Protein AF-A0A9E4ETC1-F1 (afdb_monomer_lite)

Secondary structure (DSSP, 8-state):
---EEEE-TTS-EEEEE---S-B--EEEEEEETTEEEEEETGGGEEE-TTS-EEE---TTT-SBB-EEEEE--STTSSS-EEEEE-BSSSSEEEEE-TTS-EEEEEEPPP-GGG---EEE-TT-TTSPPEEEETTEEE-TTS-EEEE-TTPPPP-SSTTT---EEEEE--SSSSSPEEEEE-TT-S-EEEE-PSSP-TTS-------TT---GGGG-

Radius of gyration: 17.31 Å; chains: 1; bounding box: 43×39×48 Å

Sequence (217 aa):
MGETRFWAGNGAPRWECQLAPNMDSVCIQSWDNGRMRAICSGGGHVLDENGGVILALGEEMVPHGQEVRVATFLPDEPAPQMAIRYLGHHPDVLLADNNGRIVRRFTLNRSPNETGMETVYWNGFDAPAMLYNGGMLFNGNGEPEVVLPDLPPPVGPEKMGWYHAVPANLCGDNREDVLLYNPWSDAVYIYTPAPVDPTAYAGYRPGPRQYNARLMD

Foldseek 3Di:
DDKDFDADPVRHTLDIGDDAPAWQEWDFFQWPPGDTWIFTQGQRFTADPSRDTPDGLGCVQQVHFNYWDWAQLDPPAPTIWIWTPRPQQAQWIWTAHSRNDTPAIDGEDHDQSNDQWDWFQQVARVDRIWIDDDQFTAGSRRHTDDGRPDDDPFDDDSNQRDFHWFWADQLQPRGTWTWTDGPVDPDIDIGHHPPGDNVNPPDGDDDPRRDDVVVVD

pLDDT: mean 89.64, std 10.33, range [38.66, 98.62]

Structure (mmCIF, N/CA/C/O backbone):
data_AF-A0A9E4ETC1-F1
#
_entry.id   AF-A0A9E4ETC1-F1
#
loop_
_atom_site.group_PDB
_atom_site.id
_atom_site.type_symbol
_atom_site.label_atom_id
_atom_site.label_alt_id
_atom_site.label_comp_id
_atom_site.label_asym_id
_atom_site.label_entity_id
_atom_site.label_seq_id
_atom_site.pdbx_PDB_ins_code
_atom_site.Cartn_x
_atom_site.Cartn_y
_atom_site.Cartn_z
_atom_site.occupancy
_atom_site.B_iso_or_equiv
_atom_site.auth_seq_id
_atom_site.auth_comp_id
_atom_site.auth_asym_id
_atom_site.auth_atom_id
_atom_site.pdbx_PDB_model_num
ATOM 1 N N . MET A 1 1 ? -5.553 22.740 13.109 1.00 49.72 1 MET A N 1
ATOM 2 C CA . MET A 1 1 ? -5.818 21.292 13.224 1.00 49.72 1 MET A CA 1
ATOM 3 C C . MET A 1 1 ? -6.775 20.949 12.101 1.00 49.72 1 MET A C 1
ATOM 5 O O . MET A 1 1 ? -7.739 21.688 11.943 1.00 49.72 1 MET A O 1
ATOM 9 N N . GLY A 1 2 ? -6.440 19.970 11.258 1.00 55.84 2 GLY A N 1
ATOM 10 C CA . GLY A 1 2 ? -7.335 19.531 10.182 1.00 55.84 2 GLY A CA 1
ATOM 11 C C . GLY A 1 2 ? -8.522 18.763 10.761 1.00 55.84 2 GLY A C 1
ATOM 12 O O . GLY A 1 2 ? -8.408 18.220 11.851 1.00 55.84 2 GLY A O 1
ATOM 13 N N . GLU A 1 3 ? -9.652 18.751 10.065 1.00 65.50 3 GLU A N 1
ATOM 14 C CA . GLU A 1 3 ? -10.805 17.900 10.380 1.00 65.50 3 GLU A CA 1
ATOM 15 C C . GLU A 1 3 ? -10.911 16.830 9.290 1.00 65.50 3 GLU A C 1
ATOM 17 O O . GLU A 1 3 ? -10.701 17.136 8.113 1.00 65.50 3 GLU A O 1
ATOM 22 N N . THR A 1 4 ? -11.262 15.589 9.643 1.00 68.25 4 THR A N 1
ATOM 23 C CA . THR A 1 4 ? -11.583 14.568 8.636 1.00 68.25 4 THR A CA 1
ATOM 24 C C . THR A 1 4 ? -13.047 14.722 8.236 1.00 68.25 4 THR A C 1
ATOM 26 O O . THR A 1 4 ? -13.939 14.636 9.080 1.00 68.25 4 THR A O 1
ATOM 29 N N . ARG A 1 5 ? -13.306 14.965 6.948 1.00 76.50 5 ARG A N 1
ATOM 30 C CA . ARG A 1 5 ? -14.656 15.181 6.407 1.00 76.50 5 ARG A CA 1
ATOM 31 C C . ARG A 1 5 ? -14.946 14.203 5.283 1.00 76.50 5 ARG A C 1
ATOM 33 O O . ARG A 1 5 ? -14.139 14.060 4.367 1.00 76.50 5 ARG A O 1
ATOM 40 N N . PHE A 1 6 ? -16.117 13.577 5.328 1.00 73.38 6 PHE A N 1
ATOM 41 C CA . PHE A 1 6 ? -16.598 12.710 4.258 1.00 73.38 6 PHE A CA 1
ATOM 42 C C . PHE A 1 6 ? -17.756 13.375 3.539 1.00 73.38 6 PHE A C 1
ATOM 44 O O . PHE A 1 6 ? -18.744 13.774 4.153 1.00 73.38 6 PHE A O 1
ATOM 51 N N . TRP A 1 7 ? -17.644 13.464 2.220 1.00 78.25 7 TRP A N 1
ATOM 52 C CA . TRP A 1 7 ? -18.609 14.146 1.370 1.00 78.25 7 TRP A CA 1
ATOM 53 C C . TRP A 1 7 ? -19.464 13.127 0.619 1.00 78.25 7 TRP A C 1
ATOM 55 O O . TRP A 1 7 ? -18.977 12.103 0.141 1.00 78.25 7 TRP A O 1
ATOM 65 N N . ALA A 1 8 ? -20.759 13.397 0.498 1.00 76.88 8 ALA A N 1
ATOM 66 C CA . ALA A 1 8 ? -21.610 12.724 -0.469 1.00 76.88 8 ALA A CA 1
ATOM 67 C C . ALA A 1 8 ? -21.249 13.186 -1.891 1.00 76.88 8 ALA A C 1
ATOM 69 O O . ALA A 1 8 ? -20.700 14.268 -2.088 1.00 76.88 8 ALA A O 1
ATOM 70 N N . GLY A 1 9 ? -21.614 12.399 -2.909 1.00 77.06 9 GLY A N 1
ATOM 71 C CA . GLY A 1 9 ? -21.334 12.736 -4.315 1.00 77.06 9 GLY A CA 1
ATOM 72 C C . GLY A 1 9 ? -21.984 14.039 -4.809 1.00 77.06 9 GLY A C 1
ATOM 73 O O . GLY A 1 9 ? -21.617 14.545 -5.861 1.00 77.06 9 GLY A O 1
ATOM 74 N N . ASN A 1 10 ? -22.927 14.602 -4.047 1.00 85.94 10 ASN A N 1
ATOM 75 C CA . ASN A 1 10 ? -23.523 15.919 -4.286 1.00 85.94 10 ASN A CA 1
ATOM 76 C C . ASN A 1 10 ? -22.772 17.071 -3.584 1.00 85.94 10 ASN A C 1
ATOM 78 O O . ASN A 1 10 ? -23.266 18.195 -3.579 1.00 85.94 10 ASN A O 1
ATOM 82 N N . GLY A 1 11 ? -21.626 16.797 -2.955 1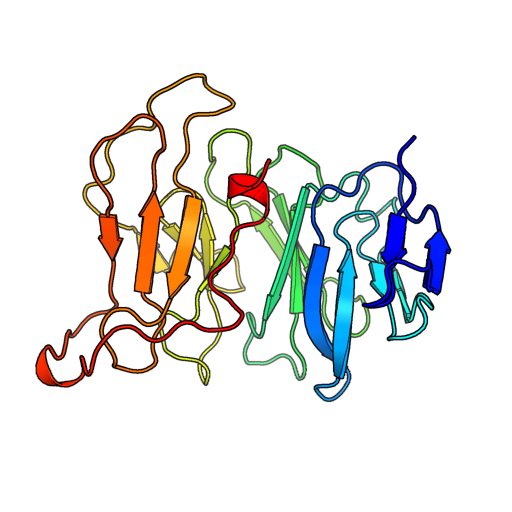.00 84.88 11 GLY A N 1
ATOM 83 C CA . GLY A 1 11 ? -20.824 17.786 -2.237 1.00 84.88 11 GLY A CA 1
ATOM 84 C C . GLY A 1 11 ? -21.357 18.173 -0.855 1.00 84.88 11 GLY A C 1
ATOM 85 O O . GLY A 1 11 ? -20.818 19.093 -0.252 1.00 84.88 11 GLY A O 1
ATOM 86 N N . ALA A 1 12 ? -22.391 17.507 -0.327 1.00 86.25 12 ALA A N 1
ATOM 87 C CA . ALA A 1 12 ? -22.836 17.715 1.053 1.00 86.25 12 ALA A CA 1
ATOM 88 C C . ALA A 1 12 ? -21.991 16.874 2.030 1.00 86.25 12 ALA A C 1
ATOM 90 O O . ALA A 1 12 ? -21.701 15.715 1.716 1.00 86.25 12 ALA A O 1
ATOM 91 N N . PRO A 1 13 ? -21.615 17.389 3.215 1.00 84.25 13 PRO A N 1
ATOM 92 C CA . PRO A 1 13 ? -20.927 16.577 4.210 1.00 84.25 13 PRO A CA 1
ATOM 93 C C . PRO A 1 13 ? -21.878 15.488 4.724 1.00 84.25 13 PRO A C 1
ATOM 95 O O . PRO A 1 13 ? -23.032 15.756 5.060 1.00 84.25 13 PRO A O 1
ATOM 98 N N . ARG A 1 14 ? -21.403 14.242 4.7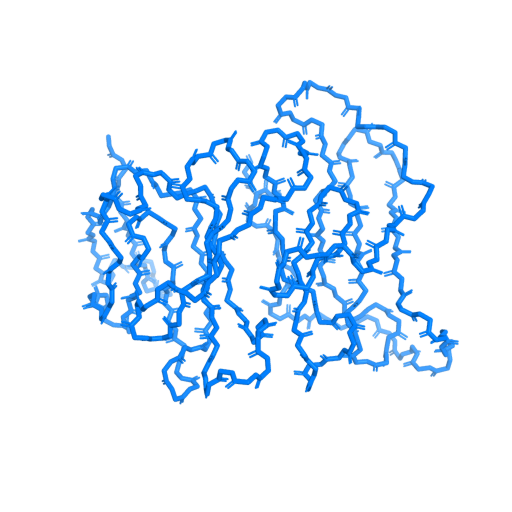58 1.00 81.94 14 ARG A N 1
ATOM 99 C CA . ARG A 1 14 ? -22.092 13.122 5.412 1.00 81.94 14 ARG A CA 1
ATOM 100 C C . ARG A 1 14 ? -21.802 13.107 6.903 1.00 81.94 14 ARG A C 1
ATOM 102 O O . ARG A 1 14 ? -22.718 12.907 7.692 1.00 81.94 14 ARG A O 1
ATOM 109 N N . TRP A 1 15 ? -20.542 13.323 7.262 1.00 82.94 15 TRP A N 1
ATOM 110 C CA . TRP A 1 15 ? -20.082 13.447 8.637 1.00 82.94 15 TRP A CA 1
ATOM 111 C C . TRP A 1 15 ? -18.695 14.101 8.670 1.00 82.94 15 TRP A C 1
ATOM 113 O O . TRP A 1 15 ? -17.953 14.083 7.682 1.00 82.94 15 TRP A O 1
ATOM 123 N N . GLU A 1 16 ? -18.366 14.684 9.821 1.00 83.94 16 GLU A N 1
ATOM 124 C CA . GLU A 1 16 ? -17.103 15.370 10.091 1.00 83.94 16 GLU A CA 1
ATOM 125 C C . GLU A 1 16 ? -16.632 14.980 11.497 1.00 83.94 16 GLU A C 1
ATOM 127 O O . GLU A 1 16 ? -17.410 15.027 12.452 1.00 83.94 16 GLU A O 1
ATOM 132 N N . CYS A 1 17 ? -15.380 14.545 11.631 1.00 82.75 17 CYS A N 1
ATOM 133 C CA . CYS A 1 17 ? -14.807 14.150 12.915 1.00 82.75 17 CYS A CA 1
ATOM 134 C C . CYS A 1 17 ? -13.290 14.354 12.909 1.00 82.75 17 CYS A C 1
ATOM 136 O O . CYS A 1 17 ? -12.630 14.110 11.900 1.00 82.75 17 CYS A O 1
ATOM 138 N N . GLN A 1 18 ? -12.722 14.775 14.040 1.00 86.75 18 GLN A N 1
ATOM 139 C CA . GLN A 1 18 ? -11.276 14.770 14.233 1.00 86.75 18 GLN A CA 1
ATOM 140 C C . GLN A 1 18 ? -10.872 13.516 15.008 1.00 86.75 18 GLN A C 1
ATOM 142 O O . GLN A 1 18 ? -11.148 13.413 16.199 1.00 86.75 18 GLN A O 1
ATOM 147 N N . LEU A 1 19 ? -10.244 12.563 14.314 1.00 89.06 19 LEU A N 1
ATOM 148 C CA . LEU A 1 19 ? -9.955 11.224 14.848 1.00 89.06 19 LEU A CA 1
ATOM 149 C C . LEU A 1 19 ? -8.547 11.080 15.430 1.00 89.06 19 LEU A C 1
ATOM 151 O O . LEU A 1 19 ? -8.344 10.282 16.336 1.00 89.06 19 LEU A O 1
ATOM 155 N N . ALA A 1 20 ? -7.570 11.809 14.892 1.00 90.00 20 ALA A N 1
ATOM 156 C CA . ALA A 1 20 ? -6.183 11.751 15.342 1.00 90.00 20 ALA A CA 1
ATOM 157 C C . ALA A 1 20 ? -5.450 13.052 14.976 1.00 90.00 20 ALA A C 1
ATOM 159 O O . ALA A 1 20 ? -5.780 13.670 13.959 1.00 90.00 20 ALA A O 1
ATOM 160 N N . PRO A 1 21 ? -4.434 13.471 15.750 1.00 88.62 21 PRO A N 1
ATOM 161 C CA . PRO A 1 21 ? -3.660 14.674 15.451 1.00 88.62 21 PRO A CA 1
ATOM 162 C C . PRO A 1 21 ? -2.800 14.540 14.185 1.00 88.62 21 PRO A C 1
ATOM 164 O O . PRO A 1 21 ? -2.598 15.540 13.501 1.00 88.62 21 PRO A O 1
ATOM 167 N N . ASN A 1 22 ? -2.329 13.326 13.871 1.00 90.81 22 ASN A N 1
ATOM 168 C CA . ASN A 1 22 ? -1.413 13.042 12.762 1.00 90.81 22 ASN A CA 1
ATOM 169 C C . ASN A 1 22 ? -1.931 11.860 11.921 1.00 90.81 22 ASN A C 1
ATOM 171 O O . ASN A 1 22 ? -1.754 10.693 12.292 1.00 90.81 22 ASN A O 1
ATOM 175 N N . MET A 1 23 ? -2.595 12.168 10.807 1.00 91.06 23 MET A N 1
ATOM 176 C CA . MET A 1 23 ? -3.195 11.202 9.885 1.00 91.06 23 MET A CA 1
ATOM 177 C C . MET A 1 23 ? -2.868 11.600 8.448 1.00 91.06 23 MET A C 1
ATOM 179 O O . MET A 1 23 ? -3.585 12.386 7.834 1.00 91.06 23 MET A O 1
ATOM 183 N N . ASP A 1 24 ? -1.798 11.021 7.914 1.00 90.25 24 ASP A N 1
ATOM 184 C CA . ASP A 1 24 ? -1.250 11.441 6.621 1.00 90.25 24 ASP A CA 1
ATOM 185 C C . ASP A 1 24 ? -1.691 10.518 5.470 1.00 90.25 24 ASP A C 1
ATOM 187 O O . ASP A 1 24 ? -1.341 10.733 4.310 1.00 90.25 24 ASP A O 1
ATOM 191 N N . SER A 1 25 ? -2.466 9.468 5.771 1.00 90.31 25 SER A N 1
ATOM 192 C CA . SER A 1 25 ? -2.909 8.489 4.782 1.00 90.31 25 SER A CA 1
ATOM 193 C C . SER A 1 25 ? -4.241 7.837 5.155 1.00 90.31 25 SER A C 1
ATOM 195 O O . SER A 1 25 ? -4.512 7.516 6.314 1.00 90.31 25 SER A O 1
ATOM 197 N N . VAL A 1 26 ? -5.061 7.597 4.132 1.00 91.19 26 VAL A N 1
ATOM 198 C CA . VAL A 1 26 ? -6.296 6.815 4.215 1.00 91.19 26 VAL A CA 1
ATOM 199 C C . VAL A 1 26 ? -6.295 5.785 3.089 1.00 91.19 26 VAL A C 1
ATOM 201 O O . VAL A 1 26 ? -5.914 6.086 1.958 1.00 91.19 26 VAL A O 1
ATOM 204 N N . CYS A 1 27 ? -6.743 4.573 3.394 1.00 90.94 27 CYS A N 1
ATOM 205 C CA . CYS A 1 27 ? -6.989 3.503 2.436 1.00 90.94 27 CYS A CA 1
ATOM 206 C C . CYS A 1 27 ? -8.482 3.149 2.455 1.00 90.94 27 CYS A C 1
ATOM 208 O O . CYS A 1 27 ? -9.093 3.115 3.520 1.00 90.94 27 CYS A O 1
ATOM 210 N N . ILE A 1 28 ? -9.076 2.880 1.290 1.00 91.31 28 ILE A N 1
ATOM 211 C CA . ILE A 1 28 ? -10.434 2.335 1.190 1.00 91.31 28 ILE A CA 1
ATOM 212 C C . ILE A 1 28 ? -10.315 0.907 0.667 1.00 91.31 28 ILE A C 1
ATOM 214 O O . ILE A 1 28 ? -9.940 0.706 -0.486 1.00 91.31 28 ILE A O 1
ATOM 218 N N . GLN A 1 29 ? -10.598 -0.082 1.514 1.00 92.88 29 GLN A N 1
ATOM 219 C CA . GLN A 1 29 ? -10.381 -1.494 1.185 1.00 92.88 29 GLN A CA 1
ATOM 220 C C . GLN A 1 29 ? -11.374 -2.412 1.907 1.00 92.88 29 GLN A C 1
ATOM 222 O O . GLN A 1 29 ? -11.927 -2.049 2.947 1.00 92.88 29 GLN A O 1
ATOM 227 N N . SER A 1 30 ? -11.592 -3.607 1.355 1.00 93.50 30 SER A N 1
ATOM 228 C CA . SER A 1 30 ? -12.278 -4.706 2.032 1.00 93.50 30 SER A CA 1
ATOM 229 C C . SER A 1 30 ? -11.568 -5.085 3.338 1.00 93.50 30 SER A C 1
ATOM 231 O O . SER A 1 30 ? -10.364 -5.334 3.342 1.00 93.50 30 SER A O 1
ATOM 233 N N . TRP A 1 31 ? -12.319 -5.166 4.439 1.00 94.44 31 TRP A N 1
ATOM 234 C CA . TRP A 1 31 ? -11.779 -5.413 5.782 1.00 94.44 31 TRP A CA 1
ATOM 235 C C . TRP A 1 31 ? -12.484 -6.573 6.498 1.00 94.44 31 TRP A C 1
ATOM 237 O O . TRP A 1 31 ? -11.938 -7.666 6.630 1.00 94.44 31 TRP A O 1
ATOM 247 N N . ASP A 1 32 ? -13.730 -6.368 6.925 1.00 92.00 32 ASP A N 1
ATOM 248 C CA . ASP A 1 32 ? -14.524 -7.300 7.724 1.00 92.00 32 ASP A CA 1
ATOM 249 C C . ASP A 1 32 ? -15.602 -7.974 6.866 1.00 92.00 32 ASP A C 1
ATOM 251 O O . ASP A 1 32 ? -16.604 -7.366 6.484 1.00 92.00 32 ASP A O 1
ATOM 255 N N . ASN A 1 33 ? -15.409 -9.263 6.571 1.00 89.38 33 ASN A N 1
ATOM 256 C CA . ASN A 1 33 ? -16.290 -10.043 5.690 1.00 89.38 33 ASN A CA 1
ATOM 257 C C . ASN A 1 33 ? -16.420 -9.428 4.283 1.00 89.38 33 ASN A C 1
ATOM 259 O O . ASN A 1 33 ? -17.505 -9.382 3.706 1.00 89.38 33 ASN A O 1
ATOM 263 N N . GLY A 1 34 ? -15.316 -8.892 3.755 1.00 91.06 34 GLY A N 1
ATOM 264 C CA . GLY A 1 34 ? -15.264 -8.292 2.419 1.00 91.06 34 GLY A CA 1
ATOM 265 C C . GLY A 1 34 ? -15.878 -6.893 2.312 1.00 91.06 34 GLY A C 1
ATOM 266 O O . GLY A 1 34 ? -15.803 -6.286 1.244 1.00 91.06 34 GLY A O 1
ATOM 267 N N . ARG A 1 35 ? -16.451 -6.342 3.391 1.00 94.81 35 ARG A N 1
ATOM 268 C CA . ARG A 1 35 ? -17.035 -4.995 3.371 1.00 94.81 35 ARG A CA 1
ATOM 269 C C . ARG A 1 35 ? -15.957 -3.930 3.248 1.00 94.81 35 ARG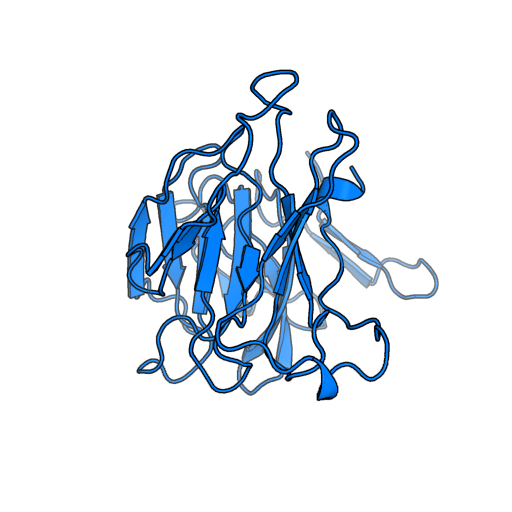 A C 1
ATOM 271 O O . ARG A 1 35 ? -14.931 -3.998 3.921 1.00 94.81 35 ARG A O 1
ATOM 278 N N . MET A 1 36 ? -16.219 -2.937 2.402 1.00 93.94 36 MET A N 1
ATOM 279 C CA . MET A 1 36 ? -15.341 -1.784 2.235 1.00 93.94 36 MET A CA 1
ATOM 280 C C . MET A 1 36 ? -15.373 -0.911 3.489 1.00 93.94 36 MET A C 1
ATOM 282 O O . MET A 1 36 ? -16.448 -0.604 4.017 1.00 93.94 36 MET A O 1
ATOM 286 N N . ARG A 1 37 ? -14.193 -0.492 3.937 1.00 94.81 37 ARG A N 1
ATOM 287 C CA . ARG A 1 37 ? -13.994 0.423 5.063 1.00 94.81 37 ARG A CA 1
ATOM 288 C C . ARG A 1 37 ? -13.059 1.545 4.675 1.00 94.81 37 ARG A C 1
ATOM 290 O O . ARG A 1 37 ? -12.281 1.391 3.736 1.00 94.81 37 ARG A O 1
ATOM 297 N N . ALA A 1 38 ? -13.128 2.647 5.413 1.00 93.75 38 ALA A N 1
ATOM 298 C CA . ALA A 1 38 ? -12.044 3.617 5.435 1.00 93.75 38 ALA A CA 1
ATOM 299 C C . ALA A 1 38 ? -11.080 3.226 6.557 1.00 93.75 38 ALA A C 1
ATOM 301 O O . ALA A 1 38 ? -11.485 3.069 7.706 1.00 93.75 38 ALA A O 1
ATOM 302 N N . ILE A 1 39 ? -9.816 3.041 6.206 1.00 95.62 39 ILE A N 1
ATOM 303 C CA . ILE A 1 39 ? -8.735 2.698 7.115 1.00 95.62 39 ILE A CA 1
ATOM 304 C C . ILE A 1 39 ? -7.810 3.903 7.178 1.00 95.62 39 ILE A C 1
ATOM 306 O O . ILE A 1 39 ? -7.268 4.337 6.164 1.00 95.62 39 ILE A O 1
ATOM 310 N N . CYS A 1 40 ? -7.655 4.454 8.368 1.00 95.12 40 CYS A N 1
ATOM 311 C CA . CYS A 1 40 ? -7.003 5.722 8.625 1.00 95.12 40 CYS A CA 1
ATOM 312 C C . CYS A 1 40 ? -5.681 5.483 9.352 1.00 95.12 40 CYS A C 1
ATOM 314 O O . CYS A 1 40 ? -5.638 4.782 10.364 1.00 95.12 40 CYS A O 1
ATOM 316 N N . SER A 1 41 ? -4.600 6.091 8.866 1.00 95.44 41 SER A N 1
ATOM 317 C CA . SER A 1 41 ? -3.268 5.867 9.426 1.00 95.44 41 SER A CA 1
ATOM 318 C C . SER A 1 41 ? -3.142 6.376 10.865 1.00 95.44 41 SER A C 1
ATOM 320 O O . SER A 1 41 ? -2.562 5.690 11.700 1.00 95.44 41 SER A O 1
ATOM 322 N N . GLY A 1 42 ? -3.683 7.554 11.186 1.00 93.88 42 GLY A N 1
ATOM 323 C CA . GLY A 1 42 ? -3.614 8.130 12.532 1.00 93.88 42 GLY A CA 1
ATOM 324 C C . GLY A 1 42 ? -4.418 7.307 13.536 1.00 93.88 42 GLY A C 1
ATOM 325 O O . GLY A 1 42 ? -5.597 7.048 13.298 1.00 93.88 42 GLY A O 1
ATOM 326 N N . GLY A 1 43 ? -3.789 6.863 14.630 1.00 96.12 43 GLY A N 1
ATOM 327 C CA . GLY A 1 43 ? -4.406 5.987 15.636 1.00 96.12 43 GLY A CA 1
ATOM 328 C C . GLY A 1 43 ? -4.784 4.582 15.137 1.00 96.12 43 GLY A C 1
ATOM 329 O O . GLY A 1 43 ? -5.361 3.809 15.902 1.00 96.12 43 GLY A O 1
ATOM 330 N N . GLY A 1 44 ? -4.486 4.244 13.872 1.00 96.75 44 GLY A N 1
ATOM 331 C CA . GLY A 1 44 ? -4.896 2.989 13.236 1.00 96.75 44 GLY A CA 1
ATOM 332 C C . GLY A 1 44 ? -6.409 2.771 13.271 1.00 96.75 44 GLY A C 1
ATOM 333 O O . GLY A 1 44 ? -6.860 1.716 13.715 1.00 96.75 44 GLY A O 1
ATOM 334 N N . HIS A 1 45 ? -7.189 3.788 12.893 1.00 97.19 45 HIS A N 1
ATOM 335 C CA . HIS A 1 45 ? -8.650 3.720 12.930 1.00 97.19 45 HIS A CA 1
ATOM 336 C C . HIS A 1 45 ? -9.219 2.977 11.715 1.00 97.19 45 HIS A C 1
ATOM 338 O O . HIS A 1 45 ? -8.726 3.121 10.597 1.00 97.19 45 HIS A O 1
ATOM 344 N N . VAL A 1 46 ? -10.318 2.251 11.918 1.00 97.06 46 VAL A N 1
ATOM 345 C CA . VAL A 1 46 ? -11.160 1.707 10.846 1.00 97.06 46 VAL A CA 1
ATOM 346 C C . VAL A 1 46 ? -12.579 2.209 11.040 1.00 97.06 46 VAL A C 1
ATOM 348 O O . VAL A 1 46 ? -13.131 2.111 12.139 1.00 97.06 46 VAL A O 1
ATOM 351 N N . LEU A 1 47 ? -13.164 2.734 9.968 1.00 95.44 47 LEU A N 1
ATOM 352 C CA . LEU A 1 47 ? -14.489 3.339 9.963 1.00 95.44 47 LEU A CA 1
ATOM 353 C C . LEU A 1 47 ? -15.462 2.531 9.108 1.00 95.44 47 LEU A C 1
ATOM 355 O O . LEU A 1 47 ? -15.110 2.058 8.020 1.00 95.44 47 LEU A O 1
ATOM 359 N N . ASP A 1 48 ? -16.696 2.409 9.587 1.00 93.00 48 ASP A N 1
ATOM 360 C CA . ASP A 1 48 ? -17.817 1.901 8.802 1.00 93.00 48 ASP A CA 1
ATOM 361 C C . ASP A 1 48 ? -18.316 2.924 7.762 1.00 93.00 48 ASP A C 1
ATOM 363 O O . ASP A 1 48 ? -17.831 4.054 7.653 1.00 93.00 48 ASP A O 1
ATOM 367 N N . GLU A 1 49 ? -19.311 2.529 6.968 1.00 87.88 49 GLU A N 1
ATOM 368 C CA . GLU A 1 49 ? -19.907 3.366 5.923 1.00 87.88 49 GLU A CA 1
ATOM 369 C C . GLU A 1 49 ? -20.604 4.646 6.429 1.00 87.88 49 GLU A C 1
ATOM 371 O O . GLU A 1 49 ? -20.859 5.560 5.638 1.00 87.88 49 GLU A O 1
ATOM 376 N N . ASN A 1 50 ? -20.905 4.724 7.727 1.00 87.50 50 ASN A N 1
ATOM 377 C CA . ASN A 1 50 ? -21.552 5.859 8.382 1.00 87.50 50 ASN A CA 1
ATOM 378 C C . ASN A 1 50 ? -20.554 6.744 9.147 1.00 87.50 50 ASN A C 1
ATOM 380 O O . ASN A 1 50 ? -20.969 7.740 9.735 1.00 87.50 50 ASN A O 1
ATOM 384 N N . GLY A 1 51 ? -19.259 6.407 9.127 1.00 88.44 51 GLY A N 1
ATOM 385 C CA . GLY A 1 51 ? -18.217 7.114 9.875 1.00 88.44 51 GLY A CA 1
ATOM 386 C C . GLY A 1 51 ? -18.052 6.656 11.320 1.00 88.44 51 GLY A C 1
ATOM 387 O O . GLY A 1 51 ? -17.314 7.285 12.076 1.00 88.44 51 GLY A O 1
ATOM 388 N N . GLY A 1 52 ? -18.722 5.576 11.721 1.00 93.25 52 GLY A N 1
ATOM 389 C CA . GLY A 1 52 ? -18.545 4.964 13.029 1.00 93.25 52 GLY A CA 1
ATOM 390 C C . GLY A 1 52 ? -17.188 4.273 13.128 1.00 93.25 52 GLY A C 1
ATOM 391 O O . GLY A 1 52 ? -16.825 3.482 12.259 1.00 93.25 52 GLY A O 1
ATOM 392 N N . VAL A 1 53 ? -16.437 4.551 14.195 1.00 95.44 53 VAL A N 1
ATOM 393 C CA . VAL A 1 53 ? -15.184 3.846 14.496 1.00 95.44 53 VAL A CA 1
ATOM 394 C C . VAL A 1 53 ? -15.511 2.417 14.928 1.00 95.44 53 VAL A C 1
ATOM 396 O O . VAL A 1 53 ? -16.134 2.214 15.969 1.00 95.44 53 VAL A O 1
ATOM 399 N N . ILE A 1 54 ? -15.070 1.429 14.148 1.00 96.81 54 ILE A N 1
ATOM 400 C CA . ILE A 1 54 ? -15.243 -0.003 14.458 1.00 96.81 54 ILE A CA 1
ATOM 401 C C . ILE A 1 54 ? -13.965 -0.652 14.998 1.00 96.81 54 ILE A C 1
ATOM 403 O O . ILE A 1 54 ? -14.025 -1.722 15.599 1.00 96.81 54 ILE A O 1
ATOM 407 N N . LEU A 1 55 ? -12.815 -0.004 14.802 1.00 97.88 55 LEU A N 1
ATOM 408 C CA . LEU A 1 55 ? -11.526 -0.402 15.359 1.00 97.88 55 LEU A CA 1
ATOM 409 C C . LEU A 1 55 ? -10.652 0.837 15.551 1.00 97.88 55 LEU A C 1
ATOM 411 O O . LEU A 1 55 ? -10.665 1.742 14.718 1.00 97.88 55 LEU A O 1
ATOM 415 N N . ALA A 1 56 ? -9.877 0.854 16.632 1.00 97.56 56 ALA A N 1
ATOM 416 C CA . ALA A 1 56 ? -8.808 1.816 16.864 1.00 97.56 56 ALA A CA 1
ATOM 417 C C . ALA A 1 56 ? -7.638 1.099 17.546 1.00 97.56 56 ALA A C 1
ATOM 419 O O . ALA A 1 56 ? -7.845 0.402 18.540 1.00 97.56 56 ALA A O 1
ATOM 420 N N . LEU A 1 57 ? -6.418 1.274 17.033 1.00 98.25 57 LEU A N 1
ATOM 421 C CA . LEU A 1 57 ? -5.208 0.811 17.725 1.00 98.25 57 LEU A CA 1
ATOM 422 C C . LEU A 1 57 ? -4.805 1.762 18.863 1.00 98.25 57 LEU A C 1
ATOM 424 O O . LEU A 1 57 ? -4.172 1.334 19.826 1.00 98.25 57 LEU A O 1
ATOM 428 N N . GLY A 1 58 ? -5.186 3.037 18.752 1.00 96.69 58 GLY A N 1
ATOM 429 C CA . GLY A 1 58 ? -4.922 4.085 19.735 1.00 96.69 58 GLY A CA 1
ATOM 430 C C . GLY A 1 58 ? -3.618 4.846 19.484 1.00 96.69 58 GLY A C 1
ATOM 431 O O . GLY A 1 58 ? -2.680 4.343 18.866 1.00 96.69 58 GLY A O 1
ATOM 432 N N . GLU A 1 59 ? -3.554 6.083 19.981 1.00 95.38 59 GLU A N 1
ATOM 433 C CA . GLU A 1 59 ? -2.407 6.986 19.784 1.00 95.38 59 GLU A CA 1
ATOM 434 C C . GLU A 1 59 ? -1.141 6.530 20.521 1.00 95.38 59 GLU A C 1
ATOM 436 O O . GLU A 1 59 ? -0.037 6.848 20.094 1.00 95.38 59 GLU A O 1
ATOM 441 N N . GLU A 1 60 ? -1.273 5.729 21.582 1.00 95.81 60 GLU A N 1
ATOM 442 C CA . GLU A 1 60 ? -0.115 5.099 22.231 1.00 95.81 60 GLU A CA 1
ATOM 443 C C . GLU A 1 60 ? 0.597 4.120 21.286 1.00 95.81 60 GLU A C 1
ATOM 445 O O . GLU A 1 60 ? 1.821 3.998 21.305 1.00 95.81 60 GLU A O 1
ATOM 450 N N . MET A 1 61 ? -0.172 3.437 20.434 1.00 97.38 61 MET A N 1
ATOM 451 C CA . MET A 1 61 ? 0.340 2.451 19.484 1.00 97.38 61 MET A CA 1
ATOM 452 C C . MET A 1 61 ? 0.722 3.076 18.147 1.00 97.38 61 MET A C 1
ATOM 454 O O . MET A 1 61 ? 1.696 2.644 17.530 1.00 97.38 61 MET A O 1
ATOM 458 N N . VAL A 1 62 ? -0.047 4.069 17.698 1.00 97.75 62 VAL A N 1
ATOM 459 C CA . VAL A 1 62 ? 0.140 4.779 16.429 1.00 97.75 62 VAL A CA 1
ATOM 460 C C . VAL A 1 62 ? 0.093 6.292 16.678 1.00 97.75 62 VAL A C 1
ATOM 462 O O . VAL A 1 62 ? -0.915 6.939 16.376 1.00 97.75 62 VAL A O 1
ATOM 465 N N . PRO A 1 63 ? 1.170 6.874 17.236 1.00 95.81 63 PRO A N 1
ATOM 466 C CA . PRO A 1 63 ? 1.222 8.302 17.560 1.00 95.81 63 PRO A CA 1
ATOM 467 C C . PRO A 1 63 ? 1.287 9.199 16.313 1.00 95.81 63 PRO A C 1
ATOM 469 O O . PRO A 1 63 ? 0.860 10.357 16.346 1.00 95.81 63 PRO A O 1
ATOM 472 N N . HIS A 1 64 ? 1.817 8.681 15.199 1.00 95.81 64 HIS A N 1
ATOM 473 C CA . HIS A 1 64 ? 1.857 9.379 13.912 1.00 95.81 64 HIS A CA 1
ATOM 474 C C . HIS A 1 64 ? 1.751 8.380 12.762 1.00 95.81 64 HIS A C 1
ATOM 476 O O . HIS A 1 64 ? 2.733 7.768 12.350 1.00 95.81 64 HIS A O 1
ATOM 482 N N . GLY A 1 65 ? 0.546 8.229 12.216 1.00 95.44 65 GLY A N 1
ATOM 483 C CA . GLY A 1 65 ? 0.324 7.367 11.061 1.00 95.44 65 GLY A CA 1
ATOM 484 C C . GLY A 1 65 ? 0.722 8.050 9.757 1.00 95.44 65 GLY A C 1
ATOM 485 O O . GLY A 1 65 ? -0.042 8.865 9.240 1.00 95.44 65 GLY A O 1
ATOM 486 N N . GLN A 1 66 ? 1.867 7.671 9.201 1.00 93.38 66 GLN A N 1
ATOM 487 C CA . GLN A 1 66 ? 2.387 8.230 7.952 1.00 93.38 66 GLN A CA 1
ATOM 488 C C . GLN A 1 66 ? 1.702 7.623 6.724 1.00 93.38 66 GLN A C 1
ATOM 490 O O . GLN A 1 66 ? 1.288 8.325 5.808 1.00 93.38 66 GLN A O 1
ATOM 495 N N . GLU A 1 67 ? 1.586 6.296 6.696 1.00 93.88 67 GLU A N 1
ATOM 496 C CA . GLU A 1 67 ? 1.046 5.539 5.567 1.00 93.88 67 GLU A CA 1
ATOM 497 C C . GLU A 1 67 ? 0.278 4.329 6.075 1.00 93.88 67 GLU A C 1
ATOM 499 O O . GLU A 1 67 ? 0.714 3.683 7.030 1.00 93.88 67 GLU A O 1
ATOM 504 N N . VAL A 1 68 ? -0.843 4.005 5.427 1.00 95.94 68 VAL A N 1
ATOM 505 C CA . VAL A 1 68 ? -1.617 2.799 5.734 1.00 95.94 68 VAL A CA 1
ATOM 506 C C . VAL A 1 68 ? -2.002 2.037 4.478 1.00 95.94 68 VAL A C 1
ATOM 508 O O . VAL A 1 68 ? -2.439 2.632 3.493 1.00 95.94 68 VAL A O 1
ATOM 511 N N . ARG A 1 69 ? -1.838 0.717 4.505 1.00 96.50 69 ARG A N 1
ATOM 512 C CA . ARG A 1 69 ? -2.207 -0.198 3.423 1.00 96.50 69 ARG A CA 1
ATOM 513 C C . ARG A 1 69 ? -2.927 -1.416 3.978 1.00 96.50 69 ARG A C 1
ATOM 515 O O . ARG A 1 69 ? -2.693 -1.805 5.118 1.00 96.50 69 ARG A O 1
ATOM 522 N N . VAL A 1 70 ? -3.808 -2.009 3.178 1.00 96.69 70 VAL A N 1
ATOM 523 C CA . VAL A 1 70 ? -4.603 -3.175 3.576 1.00 96.69 70 VAL A CA 1
ATOM 524 C C . VAL A 1 70 ? -4.552 -4.229 2.485 1.00 96.69 70 VAL A C 1
ATOM 526 O O . VAL A 1 70 ? -4.888 -3.951 1.331 1.00 96.69 70 VAL A O 1
ATOM 529 N N . ALA A 1 71 ? -4.149 -5.436 2.870 1.00 96.69 71 ALA A N 1
ATOM 530 C CA . ALA A 1 71 ? -4.138 -6.615 2.018 1.00 96.69 71 ALA A CA 1
ATOM 531 C C . ALA A 1 71 ? -3.966 -7.884 2.859 1.00 96.69 71 ALA A C 1
ATOM 533 O O . ALA A 1 71 ? -3.719 -7.827 4.063 1.00 96.69 71 ALA A O 1
ATOM 534 N N . THR A 1 72 ? -4.043 -9.041 2.214 1.00 97.19 72 THR A N 1
ATOM 535 C CA . THR A 1 72 ? -3.544 -10.289 2.793 1.00 97.19 72 THR A CA 1
ATOM 536 C C . THR A 1 72 ? -2.023 -10.309 2.653 1.00 97.19 72 THR A C 1
ATOM 538 O O . THR A 1 72 ? -1.517 -10.646 1.590 1.00 97.19 72 THR A O 1
ATOM 541 N N . PHE A 1 73 ? -1.289 -9.914 3.693 1.00 98.06 73 PHE A N 1
ATOM 542 C CA . PHE A 1 73 ? 0.181 -9.977 3.737 1.00 98.06 73 PHE A CA 1
ATOM 543 C C . PHE A 1 73 ? 0.678 -11.283 4.371 1.00 98.06 73 PHE A C 1
ATOM 545 O O . PHE A 1 73 ? 1.751 -11.782 4.035 1.00 98.06 73 PHE A O 1
ATOM 552 N N . LEU A 1 74 ? -0.108 -11.836 5.295 1.00 97.19 74 LEU A N 1
ATOM 553 C CA . LEU A 1 74 ? 0.132 -13.098 5.982 1.00 97.19 74 LEU A CA 1
ATOM 554 C C . LEU A 1 74 ? -0.950 -14.104 5.549 1.00 97.19 74 LEU A C 1
ATOM 556 O O . LEU A 1 74 ? -2.117 -13.889 5.881 1.00 97.19 74 LEU A O 1
ATOM 560 N N . PRO A 1 75 ? -0.600 -15.180 4.816 1.00 92.94 75 PRO A N 1
ATOM 561 C CA . PRO A 1 75 ? -1.579 -16.141 4.292 1.00 92.94 75 PRO A CA 1
ATOM 562 C C . PRO A 1 75 ? -2.283 -16.959 5.380 1.00 92.94 75 PRO A C 1
ATOM 564 O O . PRO A 1 75 ? -3.403 -17.412 5.169 1.00 92.94 75 PRO A O 1
ATOM 567 N N . ASP A 1 76 ? -1.632 -17.148 6.530 1.00 92.31 76 ASP A N 1
ATOM 568 C CA . ASP A 1 76 ? -2.160 -17.959 7.633 1.00 92.31 76 ASP A CA 1
ATOM 569 C C . ASP A 1 76 ? -3.160 -17.195 8.521 1.00 92.31 76 ASP A C 1
ATOM 571 O O . ASP A 1 76 ? -3.766 -17.773 9.424 1.00 92.31 76 ASP A O 1
ATOM 575 N N . GLU A 1 77 ? -3.331 -15.891 8.292 1.00 92.38 77 GLU A N 1
ATOM 576 C CA . GLU A 1 77 ? -4.296 -15.068 9.017 1.00 92.38 77 GLU A CA 1
ATOM 577 C C . GLU A 1 77 ? -5.657 -15.079 8.287 1.00 92.38 77 GLU A C 1
ATOM 579 O O . GLU A 1 77 ? -5.715 -14.964 7.062 1.00 92.38 77 GLU A O 1
ATOM 584 N N . PRO A 1 78 ? -6.784 -15.186 9.014 1.00 87.81 78 PRO A N 1
ATOM 585 C CA . PRO A 1 78 ? -8.102 -15.454 8.424 1.00 87.81 78 PRO A CA 1
ATOM 586 C C . PRO A 1 78 ? -8.728 -14.261 7.684 1.00 87.81 78 PRO A C 1
ATOM 588 O O . PRO A 1 78 ? -9.771 -14.405 7.047 1.00 87.81 78 PRO A O 1
ATOM 591 N N . ALA A 1 79 ? -8.145 -13.072 7.812 1.00 92.38 79 ALA A N 1
ATOM 592 C CA . ALA A 1 79 ? -8.659 -11.827 7.258 1.00 92.38 79 ALA A CA 1
ATOM 593 C C . ALA A 1 79 ? -7.501 -10.894 6.886 1.00 92.38 79 ALA A C 1
ATOM 595 O O . ALA A 1 79 ? -6.425 -11.053 7.462 1.00 92.38 79 ALA A O 1
ATOM 596 N N . PRO A 1 80 ? -7.707 -9.908 5.988 1.00 95.62 80 PRO A N 1
ATOM 597 C CA . PRO A 1 80 ? -6.677 -8.944 5.609 1.00 95.62 80 PRO A CA 1
ATOM 598 C C . PRO A 1 80 ? -6.047 -8.243 6.815 1.00 95.62 80 PRO A C 1
ATOM 600 O O . PRO A 1 80 ? -6.699 -8.022 7.836 1.00 95.62 80 PRO A O 1
ATOM 603 N N . GLN A 1 81 ? -4.782 -7.858 6.674 1.00 97.88 81 GLN A N 1
ATOM 604 C CA . GLN A 1 81 ? -4.064 -7.086 7.678 1.00 97.88 81 GLN A CA 1
ATOM 605 C C . GLN A 1 81 ? -3.903 -5.638 7.235 1.00 97.88 81 GLN A C 1
ATOM 607 O O . GLN A 1 81 ? -3.807 -5.318 6.049 1.00 97.88 81 GLN A O 1
ATOM 612 N N . MET A 1 82 ? -3.839 -4.764 8.229 1.00 98.31 82 MET A N 1
ATOM 613 C CA . MET A 1 82 ? -3.523 -3.356 8.082 1.00 98.31 82 MET A CA 1
ATOM 614 C C . MET A 1 82 ? -2.034 -3.153 8.359 1.00 98.31 82 MET A C 1
ATOM 616 O O . MET A 1 82 ? -1.576 -3.358 9.482 1.00 98.31 82 MET A O 1
ATOM 620 N N . ALA A 1 83 ? -1.292 -2.743 7.335 1.00 98.38 83 ALA A N 1
ATOM 621 C CA . ALA A 1 83 ? 0.095 -2.318 7.431 1.00 98.38 83 ALA A CA 1
ATOM 622 C C . ALA A 1 83 ? 0.161 -0.810 7.668 1.00 98.38 83 ALA A C 1
ATOM 624 O O . ALA A 1 83 ? -0.336 -0.046 6.839 1.00 98.38 83 ALA A O 1
ATOM 625 N N . ILE A 1 84 ? 0.772 -0.374 8.773 1.00 98.00 84 ILE A N 1
ATOM 626 C CA . ILE A 1 84 ? 0.915 1.053 9.099 1.00 98.00 84 ILE A CA 1
ATOM 627 C C . ILE A 1 84 ? 2.375 1.397 9.340 1.00 98.00 84 ILE A C 1
ATOM 629 O O . ILE A 1 84 ? 3.019 0.801 10.206 1.00 98.00 84 ILE A O 1
ATOM 633 N N . ARG A 1 85 ? 2.851 2.439 8.653 1.00 96.50 85 ARG A N 1
ATOM 634 C CA . ARG A 1 85 ? 4.049 3.183 9.048 1.00 96.50 85 ARG A CA 1
ATOM 635 C C . ARG A 1 85 ? 3.666 4.146 10.173 1.00 96.50 85 ARG A C 1
ATOM 637 O O . ARG A 1 85 ? 3.044 5.179 9.930 1.00 96.50 85 ARG A O 1
ATOM 644 N N . TYR A 1 86 ? 3.921 3.736 11.413 1.00 96.94 86 TYR A N 1
ATOM 645 C CA . TYR A 1 86 ? 3.180 4.218 12.592 1.00 96.94 86 TYR A CA 1
ATOM 646 C C . TYR A 1 86 ? 3.911 5.275 13.437 1.00 96.94 86 TYR A C 1
ATOM 648 O O . TYR A 1 86 ? 3.353 5.767 14.422 1.00 96.94 86 TYR A O 1
ATOM 656 N N . LEU A 1 87 ? 5.147 5.617 13.058 1.00 96.00 87 LEU A N 1
ATOM 657 C CA . LEU A 1 87 ? 6.013 6.582 13.748 1.00 96.00 87 LEU A CA 1
ATOM 658 C C . LEU A 1 87 ? 6.414 7.755 12.834 1.00 96.00 87 LEU A C 1
ATOM 660 O O . LEU A 1 87 ? 7.548 8.221 12.878 1.00 96.00 87 LEU A O 1
ATOM 664 N N . GLY A 1 88 ? 5.509 8.230 11.978 1.00 92.06 88 GLY A N 1
ATOM 665 C CA . GLY A 1 88 ? 5.785 9.340 11.063 1.00 92.06 88 GLY A CA 1
ATOM 666 C C . GLY A 1 88 ? 6.873 8.985 10.045 1.00 92.06 88 GLY A C 1
ATOM 667 O O . GLY A 1 88 ? 6.813 7.947 9.386 1.00 92.06 88 GLY A O 1
ATOM 668 N N . HIS A 1 89 ? 7.904 9.828 9.939 1.00 91.00 89 HIS A N 1
ATOM 669 C CA . HIS A 1 89 ? 9.027 9.683 8.997 1.00 91.00 89 HIS A CA 1
ATOM 670 C C . HIS A 1 89 ? 10.056 8.608 9.403 1.00 91.00 89 HIS A C 1
ATOM 672 O O . HIS A 1 89 ? 11.270 8.829 9.359 1.00 91.00 89 HIS A O 1
ATOM 678 N N . HIS A 1 90 ? 9.568 7.448 9.828 1.00 95.31 90 HIS A N 1
ATOM 679 C CA . HIS A 1 90 ? 10.360 6.310 10.271 1.00 95.31 90 HIS A CA 1
ATOM 680 C C . HIS A 1 90 ? 10.094 5.078 9.392 1.00 95.31 90 HIS A C 1
ATOM 682 O O . HIS A 1 90 ? 8.984 4.920 8.887 1.00 95.31 90 HIS A O 1
ATOM 688 N N . PRO A 1 91 ? 11.087 4.189 9.204 1.00 95.50 91 PRO A N 1
ATOM 689 C CA . PRO A 1 91 ? 10.955 2.942 8.442 1.00 95.50 91 PRO A CA 1
ATOM 690 C C . PRO A 1 91 ? 10.131 1.851 9.138 1.00 95.50 91 PRO A C 1
ATOM 692 O O . PRO A 1 91 ? 9.895 0.792 8.557 1.00 95.50 91 PRO A O 1
ATOM 695 N N . ASP A 1 92 ? 9.717 2.089 10.380 1.00 98.19 92 ASP A N 1
ATOM 696 C CA . ASP A 1 92 ? 9.014 1.128 11.217 1.00 98.19 92 ASP A CA 1
ATOM 697 C C . ASP A 1 92 ? 7.568 0.910 10.765 1.00 98.19 92 ASP A C 1
ATOM 699 O O . ASP A 1 92 ? 6.761 1.842 10.671 1.00 98.19 92 ASP A O 1
ATOM 703 N N . VAL A 1 93 ? 7.235 -0.359 10.546 1.00 98.50 93 VAL A N 1
ATOM 704 C CA . VAL A 1 93 ? 5.910 -0.822 10.150 1.00 98.50 93 VAL A CA 1
ATOM 705 C C . VAL A 1 93 ? 5.378 -1.792 11.194 1.00 98.50 93 VAL A C 1
ATOM 707 O O . VAL A 1 93 ? 6.096 -2.642 11.729 1.00 98.50 93 VAL A O 1
ATOM 710 N N . LEU A 1 94 ? 4.087 -1.676 11.479 1.00 98.31 94 LEU A N 1
ATOM 711 C CA . LEU A 1 94 ? 3.330 -2.707 12.174 1.00 98.31 94 LEU A CA 1
ATOM 712 C C . LEU A 1 94 ? 2.301 -3.319 11.229 1.00 98.31 94 LEU A C 1
ATOM 714 O O . LEU A 1 94 ? 1.774 -2.630 10.356 1.00 98.31 94 LEU A O 1
ATOM 718 N N . LEU A 1 95 ? 2.009 -4.602 11.431 1.00 98.44 95 LEU A N 1
ATOM 719 C CA . LEU A 1 95 ? 0.829 -5.251 10.871 1.00 98.44 95 LEU A CA 1
ATOM 720 C C . LEU A 1 95 ? -0.157 -5.523 12.000 1.00 98.44 95 LEU A C 1
ATOM 722 O O . LEU A 1 95 ? 0.213 -6.140 13.003 1.00 98.44 95 LEU A O 1
ATOM 726 N N . ALA A 1 96 ? -1.401 -5.099 11.818 1.00 98.25 96 ALA A N 1
ATOM 727 C CA . ALA A 1 96 ? -2.516 -5.431 12.693 1.00 98.25 96 ALA A CA 1
ATOM 728 C C . ALA A 1 96 ? -3.531 -6.309 11.953 1.00 98.25 96 ALA A C 1
ATOM 730 O O . ALA A 1 96 ? -3.830 -6.051 10.786 1.00 98.25 96 ALA A O 1
ATOM 731 N N . ASP A 1 97 ? -4.057 -7.332 12.624 1.00 96.75 97 ASP A N 1
ATOM 732 C CA . ASP A 1 97 ? -5.188 -8.103 12.104 1.00 96.75 97 ASP A CA 1
ATOM 733 C C . ASP A 1 97 ? -6.506 -7.316 12.208 1.00 96.75 97 ASP A C 1
ATOM 735 O O . ASP A 1 97 ? -6.566 -6.208 12.757 1.00 96.75 97 ASP A O 1
ATOM 739 N N . ASN A 1 98 ? -7.586 -7.897 11.686 1.00 95.38 98 ASN A N 1
ATOM 740 C CA . ASN A 1 98 ? -8.891 -7.243 11.660 1.00 95.38 98 ASN A CA 1
ATOM 741 C C . ASN A 1 98 ? -9.589 -7.111 13.026 1.00 95.38 98 ASN A C 1
ATOM 743 O O . ASN A 1 98 ? -10.642 -6.477 13.100 1.00 95.38 98 ASN A O 1
ATOM 747 N N . ASN A 1 99 ? -8.989 -7.650 14.093 1.00 95.75 99 ASN A N 1
ATOM 748 C CA . ASN A 1 99 ? -9.416 -7.483 15.484 1.00 95.75 99 ASN A CA 1
ATOM 749 C C . ASN A 1 99 ? -8.516 -6.501 16.256 1.00 95.75 99 ASN A C 1
ATOM 751 O O . ASN A 1 99 ? -8.715 -6.292 17.452 1.00 95.75 99 ASN A O 1
ATOM 755 N N . GLY A 1 100 ? -7.522 -5.902 15.594 1.00 96.56 100 GLY A N 1
ATOM 756 C CA . GLY A 1 100 ? -6.626 -4.903 16.176 1.00 96.56 100 GLY A CA 1
ATOM 757 C C . GLY A 1 100 ? -5.430 -5.496 16.917 1.00 96.56 100 GLY A C 1
ATOM 758 O O . GLY A 1 100 ? -4.674 -4.761 17.553 1.00 96.56 100 GLY A O 1
ATOM 759 N N . ARG A 1 101 ? -5.210 -6.813 16.837 1.00 97.25 101 ARG A N 1
ATOM 760 C CA . ARG A 1 101 ? -4.010 -7.433 17.404 1.00 97.25 101 ARG A CA 1
ATOM 761 C C . ARG A 1 101 ? -2.828 -7.165 16.482 1.00 97.25 101 ARG A C 1
ATOM 763 O O . ARG A 1 101 ? -2.888 -7.421 15.283 1.00 97.25 101 ARG A O 1
ATOM 770 N N . ILE A 1 102 ? -1.718 -6.711 17.059 1.00 98.06 102 ILE A N 1
ATOM 771 C CA . ILE A 1 102 ? -0.458 -6.562 16.326 1.00 98.06 102 ILE A CA 1
ATOM 772 C C . ILE A 1 102 ? 0.131 -7.948 16.071 1.00 98.06 102 ILE A C 1
ATOM 774 O O . ILE A 1 102 ? 0.498 -8.655 17.010 1.00 98.06 102 ILE A O 1
ATOM 778 N N . VAL A 1 103 ? 0.226 -8.330 14.801 1.00 98.00 103 VAL A N 1
ATOM 779 C CA . VAL A 1 103 ? 0.712 -9.651 14.384 1.00 98.00 103 VAL A CA 1
ATOM 780 C C . VAL A 1 103 ? 2.180 -9.630 13.981 1.00 98.00 103 VAL A C 1
ATOM 782 O O . VAL A 1 103 ? 2.868 -10.639 14.143 1.00 98.00 103 VAL A O 1
ATOM 785 N N . ARG A 1 104 ? 2.689 -8.490 13.498 1.00 98.12 104 ARG A N 1
ATOM 786 C CA . ARG A 1 104 ? 4.101 -8.297 13.136 1.00 98.12 104 ARG A CA 1
ATOM 787 C C . ARG A 1 104 ? 4.555 -6.866 13.395 1.00 98.12 104 ARG A C 1
ATOM 789 O O . ARG A 1 104 ? 3.757 -5.929 13.369 1.00 98.12 104 ARG A O 1
ATOM 796 N N . ARG A 1 105 ? 5.862 -6.721 13.607 1.00 98.44 105 ARG A N 1
ATOM 797 C CA . ARG A 1 105 ? 6.600 -5.457 13.580 1.00 98.44 105 ARG A CA 1
ATOM 798 C C . ARG A 1 105 ? 7.903 -5.695 12.840 1.00 98.44 105 ARG A C 1
ATOM 800 O O . ARG A 1 105 ? 8.576 -6.684 13.119 1.00 98.44 105 ARG A O 1
ATOM 807 N N . PHE A 1 106 ? 8.238 -4.805 11.924 1.00 98.44 106 PHE A N 1
ATOM 808 C CA . PHE A 1 106 ? 9.479 -4.867 11.165 1.00 98.44 106 PHE A CA 1
ATOM 809 C C . PHE A 1 106 ? 9.853 -3.476 10.667 1.00 98.44 106 PHE A C 1
ATOM 811 O O . PHE A 1 106 ? 9.083 -2.522 10.781 1.00 98.44 106 PHE A O 1
ATOM 818 N N . THR A 1 107 ? 11.050 -3.374 10.111 1.00 97.88 107 THR A N 1
ATOM 819 C CA . THR A 1 107 ? 11.601 -2.132 9.588 1.00 97.88 107 THR A CA 1
ATOM 820 C C . THR A 1 107 ? 11.889 -2.324 8.106 1.00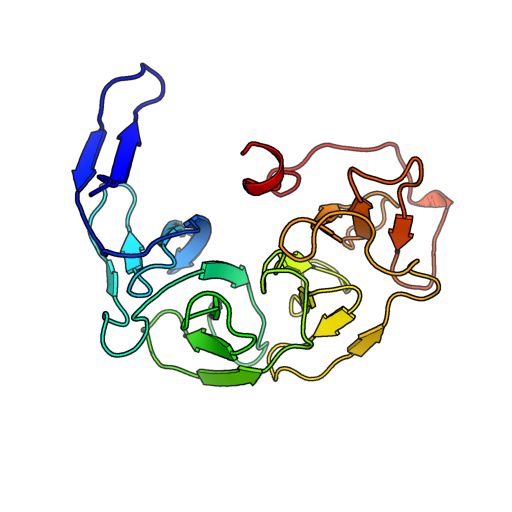 97.88 107 THR A C 1
ATOM 822 O O . THR A 1 107 ? 12.550 -3.289 7.728 1.00 97.88 107 THR A O 1
ATOM 825 N N . LEU A 1 108 ? 11.384 -1.421 7.268 1.00 96.81 108 LEU A N 1
ATOM 826 C CA . LEU A 1 108 ? 11.675 -1.412 5.834 1.00 96.81 108 LEU A CA 1
ATOM 827 C C . LEU A 1 108 ? 13.040 -0.759 5.555 1.00 96.81 108 LEU A C 1
ATOM 829 O O . LEU A 1 108 ? 13.646 -0.128 6.424 1.00 96.81 108 LEU A O 1
ATOM 833 N N . ASN A 1 109 ? 13.535 -0.877 4.322 1.00 94.19 109 ASN A N 1
ATOM 834 C CA . ASN A 1 109 ? 14.666 -0.062 3.874 1.00 94.19 109 ASN A CA 1
ATOM 835 C C . ASN A 1 109 ? 14.339 1.439 3.987 1.00 94.19 109 ASN A C 1
ATOM 837 O O . ASN A 1 109 ? 13.184 1.855 3.919 1.00 94.19 109 ASN A O 1
ATOM 841 N N . ARG A 1 110 ? 15.374 2.270 4.126 1.00 90.56 110 ARG A N 1
ATOM 842 C CA . ARG A 1 110 ? 15.198 3.725 4.108 1.00 90.56 110 ARG A CA 1
ATOM 843 C C . ARG A 1 110 ? 14.730 4.169 2.726 1.00 90.56 110 ARG A C 1
ATOM 845 O O . ARG A 1 110 ? 15.287 3.736 1.717 1.00 90.56 110 ARG A O 1
ATOM 852 N N . SER A 1 111 ? 13.758 5.069 2.692 1.00 86.88 111 SER A N 1
ATOM 853 C CA . SER A 1 111 ? 13.324 5.751 1.475 1.00 86.88 111 SER A CA 1
ATOM 854 C C . SER A 1 111 ? 13.234 7.258 1.726 1.00 86.88 111 SER A C 1
ATOM 856 O O . SER A 1 111 ? 13.068 7.692 2.870 1.00 86.88 111 SER A O 1
ATOM 858 N N . PRO A 1 112 ? 13.377 8.097 0.689 1.00 84.50 112 PRO A N 1
ATOM 859 C CA . PRO A 1 112 ? 13.211 9.535 0.845 1.00 84.50 112 PRO A CA 1
ATOM 860 C C . PRO A 1 112 ? 11.888 9.893 1.528 1.00 84.50 112 PRO A C 1
ATOM 862 O O . PRO A 1 112 ? 10.810 9.428 1.148 1.00 84.50 112 PRO A O 1
ATOM 865 N N . ASN A 1 113 ? 11.996 10.707 2.580 1.00 84.94 113 ASN A N 1
ATOM 866 C CA . ASN A 1 113 ? 10.893 11.102 3.459 1.00 84.94 113 ASN A CA 1
ATOM 867 C C . ASN A 1 113 ? 10.143 9.947 4.159 1.00 84.94 113 ASN A C 1
ATOM 869 O O . ASN A 1 113 ? 9.149 10.212 4.835 1.00 84.94 113 ASN A O 1
ATOM 873 N N . GLU A 1 114 ? 10.625 8.705 4.031 1.00 88.88 114 GLU A N 1
ATOM 874 C CA . GLU A 1 114 ? 9.994 7.489 4.549 1.00 88.88 114 GLU A CA 1
ATOM 875 C C . GLU A 1 114 ? 8.540 7.354 4.082 1.00 88.88 114 GLU A C 1
ATOM 877 O O . GLU A 1 114 ? 7.616 7.187 4.873 1.00 88.88 114 GLU A O 1
ATOM 882 N N . THR A 1 115 ? 8.342 7.513 2.772 1.00 85.81 115 THR A N 1
ATOM 883 C CA . THR A 1 115 ? 7.028 7.522 2.115 1.00 85.81 115 THR A CA 1
ATOM 884 C C . THR A 1 115 ? 7.077 6.794 0.776 1.00 85.81 115 THR A C 1
ATOM 886 O O . THR A 1 115 ? 8.153 6.544 0.233 1.00 85.81 115 THR A O 1
ATOM 889 N N . GLY A 1 116 ? 5.911 6.482 0.216 1.00 86.75 116 GLY A N 1
ATOM 890 C CA . GLY A 1 116 ? 5.771 5.687 -0.998 1.00 86.75 116 GLY A CA 1
ATOM 891 C C . GLY A 1 116 ? 5.625 4.193 -0.721 1.00 86.75 116 GLY A C 1
ATOM 892 O O . GLY A 1 116 ? 5.909 3.407 -1.620 1.00 86.75 116 GLY A O 1
ATOM 893 N N . MET A 1 117 ? 5.207 3.803 0.490 1.00 92.50 117 MET A N 1
ATOM 894 C CA . MET A 1 117 ? 4.865 2.416 0.796 1.00 92.50 117 MET A CA 1
ATOM 895 C C . MET A 1 117 ? 3.600 2.020 0.039 1.00 92.50 117 MET A C 1
ATOM 897 O O . MET A 1 117 ? 2.600 2.722 0.142 1.00 92.50 117 MET A O 1
ATOM 901 N N . GLU A 1 118 ? 3.605 0.894 -0.673 1.00 94.00 118 GLU A N 1
ATOM 902 C CA . GLU A 1 118 ? 2.440 0.490 -1.466 1.00 94.00 118 GLU A CA 1
ATOM 903 C C . GLU A 1 118 ? 2.186 -1.018 -1.446 1.00 94.00 118 GLU A C 1
ATOM 905 O O . GLU A 1 118 ? 3.103 -1.802 -1.236 1.00 94.00 118 GLU A O 1
ATOM 910 N N . THR A 1 119 ? 0.934 -1.443 -1.626 1.00 95.62 119 THR A N 1
ATOM 911 C CA . THR A 1 119 ? 0.614 -2.876 -1.761 1.00 95.62 119 THR A CA 1
ATOM 912 C C . THR A 1 119 ? 0.813 -3.325 -3.201 1.00 95.62 119 THR A C 1
ATOM 914 O O . THR A 1 119 ? 0.262 -2.697 -4.097 1.00 95.62 119 THR A O 1
ATOM 917 N N . VAL A 1 120 ? 1.498 -4.446 -3.423 1.00 96.88 120 VAL A N 1
ATOM 918 C CA . VAL A 1 120 ? 1.712 -5.023 -4.758 1.00 96.88 120 VAL A CA 1
ATOM 919 C C . VAL A 1 120 ? 1.299 -6.494 -4.774 1.00 96.88 120 VAL A C 1
ATOM 921 O O . VAL A 1 120 ? 1.855 -7.308 -4.038 1.00 96.88 120 VAL A O 1
ATOM 924 N N . TYR A 1 121 ? 0.359 -6.860 -5.643 1.00 96.75 121 TYR A N 1
ATOM 925 C CA . TYR A 1 121 ? -0.008 -8.252 -5.935 1.00 96.75 121 TYR A CA 1
ATOM 926 C C . TYR A 1 121 ? 0.940 -8.866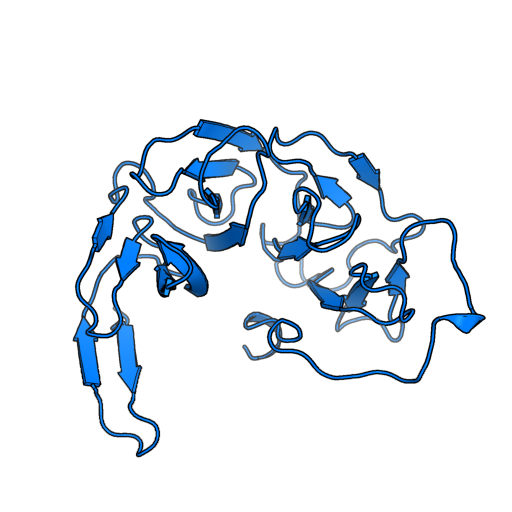 -6.975 1.00 96.75 121 TYR A C 1
ATOM 928 O O . TYR A 1 121 ? 0.534 -9.281 -8.063 1.00 96.75 121 TYR A O 1
ATOM 936 N N . TRP A 1 122 ? 2.229 -8.913 -6.633 1.00 97.69 122 TRP A N 1
ATOM 937 C CA . TRP A 1 122 ? 3.313 -9.351 -7.522 1.00 97.69 122 TRP A CA 1
ATOM 938 C C . TRP A 1 122 ? 3.141 -10.797 -8.005 1.00 97.69 122 TRP A C 1
ATOM 940 O O . TRP A 1 122 ? 3.414 -11.128 -9.153 1.00 97.69 122 TRP A O 1
ATOM 950 N N . ASN A 1 123 ? 2.623 -11.660 -7.132 1.00 96.50 123 ASN A N 1
ATOM 951 C CA . ASN A 1 123 ? 2.359 -13.068 -7.430 1.00 96.50 123 ASN A CA 1
ATOM 952 C C . ASN A 1 123 ? 0.881 -13.332 -7.787 1.00 96.50 123 ASN A C 1
ATOM 954 O O . ASN A 1 123 ? 0.450 -14.482 -7.803 1.00 96.50 123 ASN A O 1
ATOM 958 N N . GLY A 1 124 ? 0.111 -12.278 -8.084 1.00 94.56 124 GLY A N 1
ATOM 959 C CA . GLY A 1 124 ? -1.327 -12.340 -8.358 1.00 94.56 124 GLY A CA 1
ATOM 960 C C . GLY A 1 124 ? -2.197 -12.101 -7.120 1.00 94.56 124 GLY A C 1
ATOM 961 O O . GLY A 1 124 ? -1.719 -12.097 -5.988 1.00 94.56 124 GLY A O 1
ATOM 962 N N . PHE A 1 125 ? -3.496 -11.883 -7.344 1.00 92.62 125 PHE A N 1
ATOM 963 C CA . PHE A 1 125 ? -4.462 -11.520 -6.294 1.00 92.62 125 PHE A CA 1
ATOM 964 C C . PHE A 1 125 ? -4.800 -12.660 -5.318 1.00 92.62 125 PHE A C 1
ATOM 966 O O . PHE A 1 125 ? -5.252 -12.386 -4.209 1.00 92.62 125 PHE A O 1
ATOM 973 N N . ASP A 1 126 ? -4.567 -13.914 -5.716 1.00 93.31 126 ASP A N 1
ATOM 974 C CA . ASP A 1 126 ? -4.789 -15.101 -4.874 1.00 93.31 126 ASP A CA 1
ATOM 975 C C . ASP A 1 126 ? -3.574 -15.441 -3.989 1.00 93.31 126 ASP A C 1
ATOM 977 O O . ASP A 1 126 ? -3.633 -16.348 -3.158 1.00 93.31 126 ASP A O 1
ATOM 981 N N . ALA A 1 127 ? -2.459 -14.727 -4.166 1.00 95.88 127 ALA A N 1
ATOM 982 C CA . ALA A 1 127 ? -1.253 -14.865 -3.363 1.00 95.88 127 ALA A CA 1
ATOM 983 C C . ALA A 1 127 ? -1.162 -13.743 -2.312 1.00 95.88 127 ALA A C 1
ATOM 985 O O . ALA A 1 127 ? -1.801 -12.696 -2.464 1.00 95.88 127 ALA A O 1
ATOM 986 N N . PRO A 1 128 ? -0.342 -13.914 -1.256 1.00 97.56 128 PRO A N 1
ATOM 987 C CA . PRO A 1 128 ? -0.032 -12.821 -0.350 1.00 97.56 128 PRO A CA 1
ATOM 988 C C . PRO A 1 128 ? 0.497 -11.608 -1.111 1.00 97.56 128 PRO A C 1
ATOM 990 O O . PRO A 1 128 ? 1.393 -11.718 -1.953 1.00 97.56 128 PRO A O 1
ATOM 993 N N . ALA A 1 129 ? -0.062 -10.446 -0.798 1.00 97.94 129 ALA A N 1
ATOM 994 C CA . ALA A 1 129 ? 0.442 -9.190 -1.302 1.00 97.94 129 ALA A CA 1
ATOM 995 C C . ALA A 1 129 ? 1.792 -8.866 -0.661 1.00 97.94 129 ALA A C 1
ATOM 997 O O . ALA A 1 129 ? 2.099 -9.279 0.459 1.00 97.94 129 ALA A O 1
ATOM 998 N N . MET A 1 130 ? 2.572 -8.062 -1.367 1.00 98.38 130 MET A N 1
ATOM 999 C CA . MET A 1 130 ? 3.862 -7.572 -0.911 1.00 98.38 130 MET A CA 1
ATOM 1000 C C . MET A 1 130 ? 3.780 -6.080 -0.604 1.00 98.38 130 MET A C 1
ATOM 1002 O O . MET A 1 130 ? 2.946 -5.362 -1.159 1.00 98.38 130 MET A O 1
ATOM 1006 N N . LEU A 1 131 ? 4.662 -5.605 0.269 1.00 97.38 131 LEU A N 1
ATOM 1007 C CA . LEU A 1 131 ? 4.849 -4.184 0.530 1.00 97.38 131 LEU A CA 1
ATOM 1008 C C . LEU A 1 131 ? 6.000 -3.662 -0.319 1.00 97.38 131 LEU A C 1
ATOM 1010 O O . LEU A 1 131 ? 7.144 -4.063 -0.137 1.00 97.38 131 LEU A O 1
ATOM 1014 N N . TYR A 1 132 ? 5.705 -2.748 -1.231 1.00 96.31 132 TYR A N 1
ATOM 1015 C CA . TYR A 1 132 ? 6.714 -1.962 -1.918 1.00 96.31 132 TYR A CA 1
ATOM 1016 C C . TYR A 1 132 ? 7.257 -0.866 -1.005 1.00 96.31 132 TYR A C 1
ATOM 1018 O O . TYR A 1 132 ? 6.477 -0.180 -0.345 1.00 96.31 132 TYR A O 1
ATOM 1026 N N . ASN A 1 133 ? 8.575 -0.651 -1.027 1.00 93.81 133 ASN A N 1
ATOM 1027 C CA . ASN A 1 133 ? 9.207 0.563 -0.519 1.00 93.81 133 ASN A CA 1
ATOM 1028 C C . ASN A 1 133 ? 10.584 0.785 -1.166 1.00 93.81 133 ASN A C 1
ATOM 1030 O O . ASN A 1 133 ? 11.456 -0.081 -1.128 1.00 93.81 133 ASN A O 1
ATOM 1034 N N . GLY A 1 134 ? 10.792 1.969 -1.750 1.00 89.88 134 GLY A N 1
ATOM 1035 C CA . GLY A 1 134 ? 12.109 2.432 -2.205 1.00 89.88 134 GLY A CA 1
ATOM 1036 C C . GLY A 1 134 ? 12.864 1.458 -3.119 1.00 89.88 134 GLY A C 1
ATOM 1037 O O . GLY A 1 134 ? 14.048 1.225 -2.896 1.00 89.88 134 GLY A O 1
ATOM 1038 N N . GLY A 1 135 ? 12.188 0.864 -4.105 1.00 92.00 135 GLY A N 1
ATOM 1039 C CA . GLY A 1 135 ? 12.816 -0.061 -5.055 1.00 92.00 135 GLY A CA 1
ATOM 1040 C C . GLY A 1 135 ? 12.888 -1.527 -4.616 1.00 92.00 135 GLY A C 1
ATOM 1041 O O . GLY A 1 135 ? 13.583 -2.318 -5.249 1.00 92.00 135 GLY A O 1
ATOM 1042 N N . MET A 1 136 ? 12.194 -1.911 -3.546 1.00 96.06 136 MET A N 1
ATOM 1043 C CA . MET A 1 136 ? 12.142 -3.293 -3.062 1.00 96.06 136 MET A CA 1
ATOM 1044 C C . MET A 1 136 ? 10.704 -3.714 -2.753 1.00 96.06 136 MET A C 1
ATOM 1046 O O . MET A 1 136 ? 9.877 -2.868 -2.411 1.00 96.06 136 MET A O 1
ATOM 1050 N N . LEU A 1 137 ? 10.423 -5.015 -2.854 1.00 98.12 137 LEU A N 1
ATOM 1051 C CA . LEU A 1 137 ? 9.198 -5.642 -2.357 1.00 98.12 137 LEU A CA 1
ATOM 1052 C C . LEU A 1 137 ? 9.522 -6.537 -1.161 1.00 98.12 137 LEU A C 1
ATOM 1054 O O . LEU A 1 137 ? 10.430 -7.370 -1.224 1.00 98.12 137 LEU A O 1
ATOM 1058 N N . PHE A 1 138 ? 8.740 -6.380 -0.100 1.00 98.62 138 PHE A N 1
ATOM 1059 C CA . PHE A 1 138 ? 8.861 -7.108 1.155 1.00 98.62 138 PHE A CA 1
ATOM 1060 C C . PHE A 1 138 ? 7.643 -8.002 1.375 1.00 98.62 138 PHE A C 1
ATOM 1062 O O . PHE A 1 138 ? 6.514 -7.606 1.071 1.00 98.62 138 PHE A O 1
ATOM 1069 N N . ASN A 1 139 ? 7.855 -9.189 1.935 1.00 98.19 139 ASN A N 1
ATOM 1070 C CA . ASN A 1 139 ? 6.759 -10.051 2.370 1.00 98.19 139 ASN A CA 1
ATOM 1071 C C . ASN A 1 139 ? 6.132 -9.561 3.691 1.00 98.19 139 ASN A C 1
ATOM 1073 O O . ASN A 1 139 ? 6.608 -8.612 4.320 1.00 98.19 139 ASN A O 1
ATOM 1077 N N . GLY A 1 140 ? 5.065 -10.224 4.150 1.00 97.25 140 GLY A N 1
ATOM 1078 C CA . GLY A 1 140 ? 4.377 -9.870 5.400 1.00 97.25 140 GLY A CA 1
ATOM 1079 C C . GLY A 1 140 ? 5.214 -10.023 6.679 1.00 97.25 140 GLY A C 1
ATOM 1080 O O . GLY A 1 140 ? 4.804 -9.540 7.734 1.00 97.25 140 GLY A O 1
ATOM 1081 N N . ASN A 1 141 ? 6.386 -10.663 6.614 1.00 97.38 141 ASN A N 1
ATOM 1082 C CA . ASN A 1 141 ? 7.334 -10.736 7.728 1.00 97.38 141 ASN A CA 1
ATOM 1083 C C . ASN A 1 141 ? 8.374 -9.601 7.698 1.00 97.38 141 ASN A C 1
ATOM 1085 O O . ASN A 1 141 ? 9.176 -9.498 8.625 1.00 97.38 141 ASN A O 1
ATOM 1089 N N . GLY A 1 142 ? 8.346 -8.739 6.677 1.00 97.62 142 GLY A N 1
ATOM 1090 C CA . GLY A 1 142 ? 9.312 -7.657 6.496 1.00 97.62 142 GLY A CA 1
ATOM 1091 C C . GLY A 1 142 ? 10.621 -8.101 5.847 1.00 97.62 142 GLY A C 1
ATOM 1092 O O . GLY A 1 142 ? 11.607 -7.371 5.916 1.00 97.62 142 GLY A O 1
ATOM 1093 N N . GLU A 1 143 ? 10.657 -9.282 5.229 1.00 98.12 143 GLU A N 1
ATOM 1094 C CA . GLU A 1 143 ? 11.838 -9.775 4.521 1.00 98.12 143 GLU A CA 1
ATOM 1095 C C . GLU A 1 143 ? 11.792 -9.322 3.054 1.00 98.12 143 GLU A C 1
ATOM 1097 O O . GLU A 1 143 ? 10.736 -9.428 2.421 1.00 98.12 143 GLU A O 1
ATOM 1102 N N . PRO A 1 144 ? 12.902 -8.810 2.492 1.00 97.94 144 PRO A N 1
ATOM 1103 C CA . PRO A 1 144 ? 12.955 -8.436 1.087 1.00 97.94 144 PRO A CA 1
ATOM 1104 C C . PRO A 1 144 ? 12.952 -9.692 0.210 1.00 97.94 144 PRO A C 1
ATOM 1106 O O . PRO A 1 144 ? 13.793 -10.575 0.374 1.00 97.94 144 PRO A O 1
ATOM 1109 N N . GLU A 1 145 ? 12.046 -9.745 -0.759 1.00 97.75 145 GLU A N 1
ATOM 1110 C CA . GLU A 1 145 ? 11.946 -10.862 -1.710 1.00 97.75 145 GLU A CA 1
ATOM 1111 C C . GLU A 1 145 ? 12.249 -10.436 -3.148 1.00 97.75 145 GLU A C 1
ATOM 1113 O O . GLU A 1 145 ? 12.752 -11.235 -3.936 1.00 97.75 145 GLU A O 1
ATOM 1118 N N . VAL A 1 146 ? 11.994 -9.170 -3.493 1.00 97.50 146 VAL A N 1
ATOM 1119 C CA . VAL A 1 146 ? 12.315 -8.622 -4.816 1.00 97.50 146 VAL A CA 1
ATOM 1120 C C . VAL A 1 146 ? 13.090 -7.327 -4.651 1.00 97.50 146 VAL A C 1
ATOM 1122 O O . VAL A 1 146 ? 12.656 -6.410 -3.955 1.00 97.50 146 VAL A O 1
ATOM 1125 N N . VAL A 1 147 ? 14.227 -7.240 -5.334 1.00 95.69 147 VAL A N 1
ATOM 1126 C CA . VAL A 1 147 ? 14.984 -5.999 -5.512 1.00 95.69 147 VAL A CA 1
ATOM 1127 C C . VAL A 1 147 ? 14.807 -5.570 -6.959 1.00 95.69 147 VAL A C 1
ATOM 1129 O O . V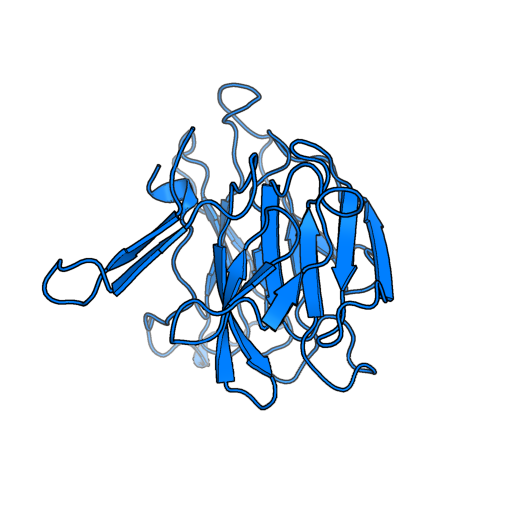AL A 1 147 ? 15.108 -6.346 -7.865 1.00 95.69 147 VAL A O 1
ATOM 1132 N N . LEU A 1 148 ? 14.303 -4.357 -7.177 1.00 94.50 148 LEU A N 1
ATOM 1133 C CA . LEU A 1 148 ? 14.112 -3.813 -8.516 1.00 94.50 148 LEU A CA 1
ATOM 1134 C C . LEU A 1 148 ? 15.475 -3.337 -9.046 1.00 94.50 148 LEU A C 1
ATOM 1136 O O . LEU A 1 148 ? 16.065 -2.422 -8.463 1.00 94.50 148 LEU A O 1
ATOM 1140 N N . PRO A 1 149 ? 16.024 -3.976 -10.095 1.00 93.38 149 PRO A N 1
ATOM 1141 C CA . PRO A 1 149 ? 17.361 -3.659 -10.577 1.00 93.38 149 PRO A CA 1
ATOM 1142 C C . PRO A 1 149 ? 17.400 -2.310 -11.301 1.00 93.38 149 PRO A C 1
ATOM 1144 O O . PRO A 1 149 ? 16.379 -1.795 -11.758 1.00 93.38 149 PRO A O 1
ATOM 1147 N N . ASP A 1 150 ? 18.609 -1.767 -11.434 1.00 90.44 150 ASP A N 1
ATOM 1148 C CA . ASP A 1 150 ? 18.919 -0.624 -12.300 1.00 90.44 150 ASP A CA 1
ATOM 1149 C C . ASP A 1 150 ? 18.120 0.657 -12.009 1.00 90.44 150 ASP A C 1
ATOM 1151 O O . ASP A 1 150 ? 17.959 1.514 -12.880 1.00 90.44 150 ASP A O 1
ATOM 1155 N N . LEU A 1 151 ? 17.655 0.825 -10.765 1.00 87.06 151 LEU A N 1
ATOM 1156 C CA . LEU A 1 151 ? 17.066 2.086 -10.334 1.00 87.06 151 LEU A CA 1
ATOM 1157 C C . LEU A 1 151 ? 18.150 3.164 -10.203 1.00 87.06 151 LEU A C 1
ATOM 1159 O O . LEU A 1 151 ? 19.102 2.984 -9.436 1.00 87.06 151 LEU A O 1
ATOM 1163 N N . PRO A 1 152 ? 18.023 4.306 -10.906 1.00 84.81 152 PRO A N 1
ATOM 1164 C CA . PRO A 1 152 ? 18.944 5.420 -10.724 1.00 84.81 152 PRO A CA 1
ATOM 1165 C C . PRO A 1 152 ? 18.790 5.962 -9.303 1.00 84.81 152 PRO A C 1
ATOM 1167 O O . PRO A 1 152 ? 17.676 5.905 -8.790 1.00 84.81 152 PRO A O 1
ATOM 1170 N N . PRO A 1 153 ? 19.828 6.535 -8.668 1.00 82.19 153 PRO A N 1
ATOM 1171 C CA . PRO A 1 153 ? 19.693 7.169 -7.354 1.00 82.19 153 PRO A CA 1
ATOM 1172 C C . PRO A 1 153 ? 18.608 8.263 -7.364 1.00 82.19 153 PRO A C 1
ATOM 1174 O O . PRO A 1 153 ? 18.351 8.857 -8.419 1.00 82.19 153 PRO A O 1
ATOM 1177 N N . PRO A 1 154 ? 17.963 8.554 -6.218 1.00 77.31 154 PRO A N 1
ATOM 1178 C CA . PRO A 1 154 ? 16.904 9.544 -6.189 1.00 77.31 154 PRO A CA 1
ATOM 1179 C C . PRO A 1 154 ? 17.520 10.909 -6.492 1.00 77.31 154 PRO A C 1
ATOM 1181 O O . PRO A 1 154 ? 18.569 11.277 -5.961 1.00 77.31 154 PRO A O 1
ATOM 1184 N N . VAL A 1 155 ? 16.867 11.649 -7.378 1.00 78.25 155 VAL A N 1
ATOM 1185 C CA . VAL A 1 155 ? 17.254 13.005 -7.777 1.00 78.25 155 VAL A CA 1
ATOM 1186 C C . VAL A 1 155 ? 16.230 13.996 -7.238 1.00 78.25 155 VAL A C 1
ATOM 1188 O O . VAL A 1 155 ? 15.072 13.641 -7.047 1.00 78.25 155 VAL A O 1
ATOM 1191 N N . GLY A 1 156 ? 16.657 15.232 -6.988 1.00 78.81 156 GLY A N 1
ATOM 1192 C CA . GLY A 1 156 ? 15.826 16.268 -6.372 1.00 78.81 156 GLY A CA 1
ATOM 1193 C C . GLY A 1 156 ? 16.119 16.473 -4.878 1.00 78.81 156 GLY A C 1
ATOM 1194 O O . GLY A 1 156 ? 17.069 15.898 -4.343 1.00 78.81 156 GLY A O 1
ATOM 1195 N N . PRO A 1 157 ? 15.352 17.343 -4.196 1.00 78.06 157 PRO A N 1
ATOM 1196 C CA . PRO A 1 157 ? 15.524 17.609 -2.766 1.00 78.06 157 PRO A CA 1
ATOM 1197 C C . PRO A 1 157 ? 15.366 16.336 -1.926 1.00 78.06 157 PRO A C 1
ATOM 1199 O O . PRO A 1 157 ? 14.508 15.522 -2.222 1.00 78.06 157 PRO A O 1
ATOM 1202 N N . GLU A 1 158 ? 16.118 16.177 -0.835 1.00 69.19 158 GLU A N 1
ATOM 1203 C CA . GLU A 1 158 ? 16.146 14.943 -0.018 1.00 69.19 158 GLU A CA 1
ATOM 1204 C C . GLU A 1 158 ? 14.761 14.452 0.451 1.00 69.19 158 GLU A C 1
ATOM 1206 O O . GLU A 1 158 ? 14.504 13.253 0.505 1.00 69.19 158 GLU A O 1
ATOM 1211 N N . LYS A 1 159 ? 13.843 15.374 0.764 1.00 71.81 159 LYS A N 1
ATOM 1212 C CA . LYS A 1 159 ? 12.466 15.045 1.183 1.00 71.81 159 LYS A CA 1
ATOM 1213 C C . LYS A 1 159 ? 11.499 14.810 0.024 1.00 71.81 159 LYS A C 1
ATOM 1215 O O . LYS A 1 159 ? 10.345 14.463 0.256 1.00 71.81 159 LYS A O 1
ATOM 1220 N N . MET A 1 160 ? 11.953 15.075 -1.191 1.00 69.31 160 MET A N 1
ATOM 1221 C CA . MET A 1 160 ? 11.143 15.055 -2.394 1.00 69.31 160 MET A CA 1
ATOM 1222 C C . MET A 1 160 ? 11.623 13.985 -3.373 1.00 69.31 160 MET A C 1
ATOM 1224 O O . MET A 1 160 ? 10.774 13.405 -4.010 1.00 69.31 160 MET A O 1
ATOM 1228 N N . GLY A 1 161 ? 12.918 13.662 -3.483 1.00 64.50 161 GLY A N 1
ATOM 1229 C CA . GLY A 1 161 ? 13.416 12.665 -4.438 1.00 64.50 161 GLY A CA 1
ATOM 1230 C C . GLY A 1 161 ? 12.661 11.344 -4.303 1.00 64.50 161 GLY A C 1
ATOM 1231 O O . GLY A 1 161 ? 12.650 10.775 -3.224 1.00 64.50 161 GLY A O 1
ATOM 1232 N N . TRP A 1 162 ? 11.985 10.864 -5.349 1.00 75.81 162 TRP A N 1
ATOM 1233 C CA . TRP A 1 162 ? 10.953 9.828 -5.188 1.00 75.81 162 TRP A CA 1
ATOM 1234 C C . TRP A 1 162 ? 11.106 8.644 -6.138 1.00 75.81 162 TRP A C 1
ATOM 1236 O O . TRP A 1 162 ? 11.511 8.786 -7.289 1.00 75.81 162 TRP A O 1
ATOM 1246 N N . TYR A 1 163 ? 10.664 7.485 -5.642 1.00 79.31 163 TYR A N 1
ATOM 1247 C CA . TYR A 1 163 ? 10.296 6.311 -6.432 1.00 79.31 163 TYR A CA 1
ATOM 1248 C C . TYR A 1 163 ? 8.869 5.911 -6.056 1.00 79.31 163 TYR A C 1
ATOM 1250 O O . TYR A 1 163 ? 8.652 4.909 -5.367 1.00 79.31 163 TYR A O 1
ATOM 1258 N N . HIS A 1 164 ? 7.884 6.730 -6.422 1.00 81.44 164 HIS A N 1
ATOM 1259 C CA . HIS A 1 164 ? 6.497 6.367 -6.159 1.00 81.44 164 HIS A CA 1
ATOM 1260 C C . HIS A 1 164 ? 6.102 5.201 -7.054 1.00 81.44 164 HIS A C 1
ATOM 1262 O O . HIS A 1 164 ? 6.207 5.287 -8.278 1.00 81.44 164 HIS A O 1
ATOM 1268 N N . ALA A 1 165 ? 5.658 4.121 -6.415 1.00 88.50 165 ALA A N 1
ATOM 1269 C CA . ALA A 1 165 ? 5.071 2.997 -7.109 1.00 88.50 165 ALA A CA 1
ATOM 1270 C C . ALA A 1 165 ? 3.608 3.263 -7.431 1.00 88.50 165 ALA A C 1
ATOM 1272 O O . ALA A 1 165 ? 2.840 3.747 -6.594 1.00 88.50 165 ALA A O 1
ATOM 1273 N N . VAL A 1 166 ? 3.244 2.892 -8.651 1.00 91.38 166 VAL A N 1
ATOM 1274 C CA . VAL A 1 166 ? 1.870 2.676 -9.082 1.00 91.38 166 VAL A CA 1
ATOM 1275 C C . VAL A 1 166 ? 1.758 1.199 -9.464 1.00 91.38 166 VAL A C 1
ATOM 1277 O O . VAL A 1 166 ? 2.213 0.815 -10.545 1.00 91.38 166 VAL A O 1
ATOM 1280 N N . PRO A 1 167 ? 1.209 0.353 -8.575 1.00 93.25 167 PRO A N 1
ATOM 1281 C CA . PRO A 1 167 ? 0.919 -1.035 -8.894 1.00 93.25 167 PRO A CA 1
ATOM 1282 C C . PRO A 1 167 ? -0.194 -1.102 -9.938 1.00 93.25 167 PRO A C 1
ATOM 1284 O O . PRO A 1 167 ? -1.236 -0.451 -9.801 1.00 93.25 167 PRO A O 1
ATOM 1287 N N . ALA A 1 168 ? 0.019 -1.872 -10.999 1.00 93.00 168 ALA A N 1
ATOM 1288 C CA . ALA A 1 168 ? -0.961 -2.027 -12.065 1.00 93.00 168 ALA A CA 1
ATOM 1289 C C . ALA A 1 168 ? -0.702 -3.299 -12.870 1.00 93.00 168 ALA A C 1
ATOM 1291 O O . ALA A 1 168 ? 0.440 -3.675 -13.071 1.00 93.00 168 ALA A O 1
ATOM 1292 N N . ASN A 1 169 ? -1.751 -3.917 -13.408 1.00 93.12 169 ASN A N 1
ATOM 1293 C CA . ASN A 1 169 ? -1.603 -4.948 -14.436 1.00 93.12 169 ASN A CA 1
ATOM 1294 C C . ASN A 1 169 ? -1.338 -4.270 -15.798 1.00 93.12 169 ASN A C 1
ATOM 1296 O O . ASN A 1 169 ? -2.273 -3.862 -16.493 1.00 93.12 169 ASN A O 1
ATOM 1300 N N . LEU A 1 170 ? -0.063 -4.083 -16.134 1.00 92.69 170 LEU A N 1
ATOM 1301 C CA . LEU A 1 170 ? 0.444 -3.466 -17.363 1.00 92.69 170 LEU A CA 1
ATOM 1302 C C . LEU A 1 170 ? 0.823 -4.514 -18.415 1.00 92.69 170 LEU A C 1
ATOM 1304 O O . LEU A 1 170 ? 0.720 -4.228 -19.607 1.00 92.69 170 LEU A O 1
ATOM 1308 N N . CYS A 1 171 ? 1.220 -5.717 -17.995 1.00 92.88 171 CYS A N 1
ATOM 1309 C CA . CYS A 1 171 ? 1.634 -6.810 -18.879 1.00 92.88 171 CYS A CA 1
ATOM 1310 C C . CYS A 1 171 ? 0.507 -7.800 -19.237 1.00 92.88 171 CYS A C 1
ATOM 1312 O O . CYS A 1 171 ? 0.641 -8.547 -20.203 1.00 92.88 171 CYS A O 1
ATOM 1314 N N . GLY A 1 172 ? -0.639 -7.755 -18.554 1.00 90.56 172 GLY A N 1
ATOM 1315 C CA . GLY A 1 172 ? -1.877 -8.442 -18.947 1.00 90.56 172 GLY A CA 1
ATOM 1316 C C . GLY A 1 172 ? -2.132 -9.803 -18.294 1.00 90.56 172 GLY A C 1
ATOM 1317 O O . GLY A 1 172 ? -3.168 -10.405 -18.559 1.00 90.56 172 GLY A O 1
ATOM 1318 N N . ASP A 1 173 ? -1.254 -10.284 -17.414 1.00 91.62 173 ASP A N 1
ATOM 1319 C CA . ASP A 1 173 ? -1.306 -11.649 -16.860 1.00 91.62 173 ASP A CA 1
ATOM 1320 C C . ASP A 1 173 ? -1.971 -11.766 -15.470 1.00 91.62 173 ASP A C 1
ATOM 1322 O O . ASP A 1 173 ? -1.877 -12.799 -14.808 1.00 91.62 173 ASP A O 1
ATOM 1326 N N . ASN A 1 174 ? -2.683 -10.716 -15.048 1.00 89.69 174 ASN A N 1
ATOM 1327 C CA . ASN A 1 174 ? -3.368 -10.572 -13.753 1.00 89.69 174 ASN A CA 1
ATOM 1328 C C . ASN A 1 174 ? -2.455 -10.432 -12.528 1.00 89.69 174 ASN A C 1
ATOM 1330 O O . ASN A 1 174 ? -2.975 -10.280 -11.419 1.00 89.69 174 ASN A O 1
ATOM 1334 N N . ARG A 1 175 ? -1.133 -10.426 -12.698 1.00 95.00 175 ARG A N 1
ATOM 1335 C CA . ARG A 1 175 ? -0.210 -9.953 -11.665 1.00 95.00 175 ARG A CA 1
ATOM 1336 C C . ARG A 1 175 ? -0.114 -8.431 -11.736 1.00 95.00 175 ARG A C 1
ATOM 1338 O O . ARG A 1 175 ? -0.420 -7.820 -12.761 1.00 95.00 175 ARG A O 1
ATOM 1345 N N . GLU A 1 176 ? 0.251 -7.805 -10.622 1.00 95.50 176 GLU A N 1
ATOM 1346 C CA . GLU A 1 176 ? 0.599 -6.386 -10.633 1.00 95.50 176 GLU A CA 1
ATOM 1347 C C . GLU A 1 176 ? 2.077 -6.213 -10.993 1.00 95.50 176 GLU A C 1
ATOM 1349 O O . GLU A 1 176 ? 2.966 -6.775 -10.354 1.00 95.50 176 GLU A O 1
ATOM 1354 N N . ASP A 1 177 ? 2.312 -5.377 -11.994 1.00 94.94 177 ASP A N 1
ATOM 1355 C CA . ASP A 1 177 ? 3.583 -4.745 -12.296 1.00 94.94 177 ASP A CA 1
ATOM 1356 C C . ASP A 1 177 ? 3.780 -3.523 -11.394 1.00 94.94 177 ASP A C 1
ATOM 1358 O O . ASP A 1 177 ? 2.830 -2.960 -10.838 1.00 94.94 177 ASP A O 1
ATOM 1362 N N . VAL A 1 178 ? 5.024 -3.068 -11.286 1.00 94.69 178 VAL A N 1
ATOM 1363 C CA . VAL A 1 178 ? 5.386 -1.851 -10.562 1.00 94.69 178 VAL A CA 1
ATOM 1364 C C . VAL A 1 178 ? 5.856 -0.807 -11.563 1.00 94.69 178 VAL A C 1
ATOM 1366 O O . VAL A 1 178 ? 6.947 -0.924 -12.122 1.00 94.69 178 VAL A O 1
ATOM 1369 N N . LEU A 1 179 ? 5.048 0.235 -11.765 1.00 92.50 179 LEU A N 1
ATOM 1370 C CA . LEU A 1 179 ? 5.482 1.449 -12.449 1.00 92.50 179 LEU A CA 1
ATOM 1371 C C . LEU A 1 179 ? 6.115 2.386 -11.425 1.00 92.50 179 LEU A C 1
ATOM 1373 O O . LEU A 1 179 ? 5.448 2.819 -10.486 1.00 92.50 179 LEU A O 1
ATOM 1377 N N . LEU A 1 180 ? 7.391 2.711 -11.619 1.00 89.94 180 LEU A N 1
ATOM 1378 C CA . LEU A 1 180 ? 8.104 3.721 -10.850 1.00 89.94 180 LEU A CA 1
ATOM 1379 C C . LEU A 1 180 ? 8.243 5.003 -11.656 1.00 89.94 180 LEU A C 1
ATOM 1381 O O . LEU A 1 180 ? 8.788 5.021 -12.763 1.00 89.94 180 LEU A O 1
ATOM 1385 N N . TYR A 1 181 ? 7.757 6.078 -11.048 1.00 80.25 181 TYR A N 1
ATOM 1386 C CA . TYR A 1 181 ? 7.861 7.431 -11.560 1.00 80.25 181 TYR A CA 1
ATOM 1387 C C . TYR A 1 181 ? 8.696 8.286 -10.607 1.00 80.25 181 TYR A C 1
ATOM 1389 O O . TYR A 1 181 ? 8.482 8.287 -9.390 1.00 80.25 181 TYR A O 1
ATOM 1397 N N . ASN A 1 182 ? 9.635 9.027 -11.188 1.00 78.31 182 ASN A N 1
ATOM 1398 C CA . ASN A 1 182 ? 10.431 10.036 -10.513 1.00 78.31 182 ASN A CA 1
ATOM 1399 C C . ASN A 1 182 ? 10.172 11.380 -11.216 1.00 78.31 182 ASN A C 1
ATOM 1401 O O . ASN A 1 182 ? 10.553 11.518 -12.378 1.00 78.31 182 ASN A O 1
ATOM 1405 N N . PRO A 1 183 ? 9.565 12.380 -10.549 1.00 78.50 183 PRO A N 1
ATOM 1406 C CA . PRO A 1 183 ? 9.179 13.632 -11.201 1.00 78.50 183 PRO A CA 1
ATOM 1407 C C . PRO A 1 183 ? 10.355 14.527 -11.612 1.00 78.50 183 PRO A C 1
ATOM 1409 O O . PRO A 1 183 ? 10.148 15.514 -12.313 1.00 78.50 183 PRO A O 1
ATOM 1412 N N . TRP A 1 184 ? 11.585 14.199 -11.207 1.00 80.69 184 TRP A N 1
ATOM 1413 C CA . TRP A 1 184 ? 12.805 14.865 -11.677 1.00 80.69 184 TRP A CA 1
ATOM 1414 C C . TRP A 1 184 ? 13.528 14.078 -12.780 1.00 80.69 184 TRP A C 1
ATOM 1416 O O . TRP A 1 184 ? 14.643 14.442 -13.150 1.00 80.69 184 TRP A O 1
ATOM 1426 N N . SER A 1 185 ? 12.928 13.003 -13.295 1.00 80.69 185 SER A N 1
ATOM 1427 C CA . SER A 1 185 ? 13.456 12.194 -14.395 1.00 80.69 185 SER A CA 1
ATOM 1428 C C . SER A 1 185 ? 12.487 12.192 -15.578 1.00 80.69 185 SER A C 1
ATOM 1430 O O . SER A 1 185 ? 11.278 12.332 -15.418 1.00 80.69 185 SER A O 1
ATOM 1432 N N . ASP A 1 186 ? 13.029 12.023 -16.780 1.00 85.44 186 ASP A N 1
ATOM 1433 C CA . ASP A 1 186 ? 12.289 11.786 -18.021 1.00 85.44 186 ASP A CA 1
ATOM 1434 C C . ASP A 1 186 ? 12.020 10.293 -18.282 1.00 85.44 186 ASP A C 1
ATOM 1436 O O . ASP A 1 186 ? 11.361 9.940 -19.262 1.00 85.44 186 ASP A O 1
ATOM 1440 N N . ALA A 1 187 ? 12.504 9.413 -17.401 1.00 87.12 187 ALA A N 1
ATOM 1441 C CA . ALA A 1 187 ? 12.308 7.978 -17.485 1.00 87.12 187 ALA A CA 1
ATOM 1442 C C . ALA A 1 187 ? 11.181 7.506 -16.557 1.00 87.12 187 ALA A C 1
ATOM 1444 O O . ALA A 1 187 ? 11.073 7.914 -15.398 1.00 87.12 187 ALA A O 1
ATOM 1445 N N . VAL A 1 188 ? 10.388 6.566 -17.066 1.00 88.06 188 VAL A N 1
ATOM 1446 C CA . VAL A 1 188 ? 9.513 5.707 -16.265 1.00 88.06 188 VAL A CA 1
ATOM 1447 C C . VAL A 1 188 ? 10.065 4.293 -16.304 1.00 88.06 188 VAL A C 1
ATOM 1449 O O . VAL A 1 188 ? 10.505 3.821 -17.353 1.00 88.06 188 VAL A O 1
ATOM 1452 N N . TYR A 1 189 ? 10.036 3.617 -15.163 1.00 92.19 189 TYR A N 1
ATOM 1453 C CA . TYR A 1 189 ? 10.516 2.246 -15.045 1.00 92.19 189 TYR A CA 1
ATOM 1454 C C . TYR A 1 189 ? 9.321 1.340 -14.799 1.00 92.19 189 TYR A C 1
ATOM 1456 O O . TYR A 1 189 ? 8.487 1.641 -13.950 1.00 92.19 189 TYR A O 1
ATOM 1464 N N . ILE A 1 190 ? 9.225 0.244 -15.545 1.00 93.75 190 ILE A N 1
ATOM 1465 C CA . ILE A 1 190 ? 8.182 -0.764 -15.360 1.00 93.75 190 ILE A CA 1
ATOM 1466 C C . ILE A 1 190 ? 8.878 -2.074 -15.029 1.00 93.75 190 ILE A C 1
ATOM 1468 O O . ILE A 1 190 ? 9.698 -2.561 -15.808 1.00 93.75 190 ILE A O 1
ATOM 1472 N N . TYR A 1 191 ? 8.536 -2.634 -13.877 1.00 95.88 191 TYR A N 1
ATOM 1473 C CA . TYR A 1 191 ? 9.026 -3.925 -13.423 1.00 95.88 191 TYR A CA 1
ATOM 1474 C C . TYR A 1 191 ? 7.876 -4.913 -13.398 1.00 95.88 191 TYR A C 1
ATOM 1476 O O . TYR A 1 191 ? 6.839 -4.636 -12.801 1.00 95.88 191 TYR A O 1
ATOM 1484 N N . THR A 1 192 ? 8.086 -6.065 -14.024 1.00 96.00 192 THR A N 1
ATOM 1485 C CA . THR A 1 192 ? 7.082 -7.117 -14.163 1.00 96.00 192 THR A CA 1
ATOM 1486 C C . THR A 1 192 ? 7.610 -8.437 -13.595 1.00 96.00 192 THR A C 1
ATOM 1488 O O . THR A 1 192 ? 8.813 -8.714 -13.727 1.00 96.00 192 THR A O 1
ATOM 1491 N N . PRO A 1 193 ? 6.770 -9.256 -12.942 1.00 96.06 193 PRO A N 1
ATOM 1492 C CA . PRO A 1 193 ? 7.187 -10.562 -12.453 1.00 96.06 193 PRO A CA 1
ATOM 1493 C C . PRO A 1 193 ? 7.585 -11.503 -13.601 1.00 96.06 193 PRO A C 1
ATOM 1495 O O . PRO A 1 193 ? 6.890 -11.640 -14.605 1.00 96.06 193 PRO A O 1
ATOM 1498 N N . ALA A 1 194 ? 8.692 -12.229 -13.439 1.00 93.06 194 ALA A N 1
ATOM 1499 C CA . ALA A 1 194 ? 9.081 -13.268 -14.390 1.00 93.06 194 ALA A CA 1
ATOM 1500 C C . ALA A 1 194 ? 8.227 -14.549 -14.217 1.00 93.06 194 ALA A C 1
ATOM 1502 O O . ALA A 1 194 ? 7.723 -14.811 -13.122 1.00 93.06 194 ALA A O 1
ATOM 1503 N N . PRO A 1 195 ? 8.084 -15.389 -15.260 1.00 93.62 195 PRO A N 1
ATOM 1504 C CA . PRO A 1 195 ? 8.380 -15.095 -16.664 1.00 93.62 195 PRO A CA 1
ATOM 1505 C C . PRO A 1 195 ? 7.350 -14.121 -17.254 1.00 93.62 195 PRO A C 1
ATOM 1507 O O . PRO A 1 195 ? 6.206 -14.100 -16.811 1.00 93.62 195 PRO A O 1
ATOM 1510 N N . VAL A 1 196 ? 7.744 -13.356 -18.271 1.00 91.94 196 VAL A N 1
ATOM 1511 C CA . VAL A 1 196 ? 6.827 -12.480 -19.020 1.00 91.94 196 VAL A CA 1
ATOM 1512 C C . VAL A 1 196 ? 6.209 -13.263 -20.173 1.00 91.94 196 VAL A C 1
ATOM 1514 O O . VAL A 1 196 ? 6.939 -13.901 -20.934 1.00 91.94 196 VAL A O 1
ATOM 1517 N N . ASP A 1 197 ? 4.888 -13.174 -20.334 1.00 92.38 197 ASP A N 1
ATOM 1518 C CA . ASP A 1 197 ? 4.176 -13.629 -21.530 1.00 92.38 197 ASP A CA 1
ATOM 1519 C C . ASP A 1 197 ? 3.694 -12.414 -22.342 1.00 92.38 197 ASP A C 1
ATOM 1521 O O . ASP A 1 197 ? 2.667 -11.818 -22.014 1.00 92.38 197 ASP A O 1
ATOM 1525 N N . PRO A 1 198 ? 4.393 -12.035 -23.428 1.00 89.69 198 PRO A N 1
ATOM 1526 C CA . PRO A 1 198 ? 3.993 -10.901 -24.257 1.00 89.69 198 PRO A CA 1
ATOM 1527 C C . PRO A 1 198 ? 2.616 -11.064 -24.911 1.00 89.69 198 PRO A C 1
ATOM 1529 O O . PRO A 1 198 ? 2.032 -10.076 -25.353 1.00 89.69 198 PRO A O 1
ATOM 1532 N N . THR A 1 199 ? 2.100 -12.294 -25.012 1.00 94.25 199 THR A N 1
ATOM 1533 C CA . THR A 1 199 ? 0.798 -12.569 -25.632 1.00 94.25 199 THR A CA 1
ATOM 1534 C C . THR A 1 199 ? -0.377 -12.320 -24.687 1.00 94.25 199 THR A C 1
ATOM 1536 O O . THR A 1 199 ? -1.506 -12.177 -25.157 1.00 94.25 199 THR A O 1
ATOM 1539 N N . ALA A 1 200 ? -0.120 -12.191 -23.379 1.00 92.62 200 ALA A N 1
ATOM 1540 C CA . ALA A 1 200 ? -1.134 -11.859 -22.380 1.00 92.62 200 ALA A CA 1
ATOM 1541 C C . ALA A 1 200 ? -1.612 -10.397 -22.477 1.00 92.62 200 ALA A C 1
ATOM 1543 O O . ALA A 1 200 ? -2.725 -10.070 -22.055 1.00 92.62 200 ALA A O 1
ATOM 1544 N N . TYR A 1 201 ? -0.808 -9.505 -23.063 1.00 94.00 201 TYR A N 1
ATOM 1545 C CA . TYR A 1 201 ? -1.150 -8.091 -23.158 1.00 94.00 201 TYR A CA 1
ATOM 1546 C C . TYR A 1 201 ? -2.264 -7.834 -24.184 1.00 94.00 201 TYR A C 1
ATOM 1548 O O . TYR A 1 201 ? -2.056 -7.857 -25.397 1.00 94.00 201 TYR A O 1
ATOM 1556 N N . ALA A 1 202 ? -3.453 -7.503 -23.680 1.00 91.00 202 ALA A N 1
ATOM 1557 C CA . ALA A 1 202 ? -4.633 -7.157 -24.478 1.00 91.00 202 ALA A CA 1
ATOM 1558 C C . ALA A 1 202 ? -4.953 -5.647 -24.478 1.00 91.00 202 ALA A C 1
ATOM 1560 O O . ALA A 1 202 ? -6.072 -5.244 -24.807 1.00 91.00 202 ALA A O 1
ATOM 1561 N N . GLY A 1 203 ? -3.984 -4.812 -24.093 1.00 89.19 203 GLY A N 1
ATOM 1562 C CA . GLY A 1 203 ? -4.166 -3.377 -23.887 1.00 89.19 203 GLY A CA 1
ATOM 1563 C C . GLY A 1 203 ? -4.392 -3.010 -22.419 1.00 89.19 203 GLY A C 1
ATOM 1564 O O . GLY A 1 203 ? -5.045 -3.738 -21.670 1.00 89.19 203 GLY A O 1
ATOM 1565 N N . TYR A 1 204 ? -3.862 -1.852 -22.020 1.00 88.00 204 TYR A N 1
ATOM 1566 C CA . TYR A 1 204 ? -4.018 -1.314 -20.671 1.00 88.00 204 TYR A CA 1
ATOM 1567 C C . TYR A 1 204 ? -5.491 -1.112 -20.300 1.00 88.00 204 TYR A C 1
ATOM 1569 O O . TYR A 1 204 ? -6.274 -0.549 -21.072 1.00 88.00 204 TYR A O 1
ATOM 1577 N N . ARG A 1 205 ? -5.854 -1.530 -19.083 1.00 86.00 205 ARG A N 1
ATOM 1578 C CA . ARG A 1 205 ? -7.180 -1.301 -18.508 1.00 86.00 205 ARG A CA 1
ATOM 1579 C C . ARG A 1 205 ? -7.052 -0.602 -17.164 1.00 86.00 205 ARG A C 1
ATOM 1581 O O . ARG A 1 205 ? -6.345 -1.113 -16.289 1.00 86.00 205 ARG A O 1
ATOM 1588 N N . PRO A 1 206 ? -7.739 0.538 -16.975 1.00 84.88 206 PRO A N 1
ATOM 1589 C CA . PRO A 1 206 ? -7.695 1.189 -15.696 1.00 84.88 206 PRO A CA 1
ATOM 1590 C C . PRO A 1 206 ? -8.465 0.386 -14.639 1.00 84.88 206 PRO A C 1
ATOM 1592 O O . PRO A 1 206 ? -9.482 -0.243 -14.938 1.00 84.88 206 PRO A O 1
ATOM 1595 N N . GLY A 1 207 ? -7.988 0.422 -13.403 1.00 82.56 207 GLY A N 1
ATOM 1596 C CA . GLY A 1 207 ? -8.543 -0.269 -12.252 1.00 82.56 207 GLY A CA 1
ATOM 1597 C C . GLY A 1 207 ? -8.532 0.619 -11.009 1.00 82.56 207 GLY A C 1
ATOM 1598 O O . GLY A 1 207 ? -7.871 1.658 -10.979 1.00 82.56 207 GLY A O 1
ATOM 1599 N N . PRO A 1 208 ? -9.239 0.209 -9.946 1.00 79.38 208 PRO A N 1
ATOM 1600 C CA . PRO A 1 208 ? -9.440 1.032 -8.759 1.00 79.38 208 PRO A CA 1
ATOM 1601 C C . PRO A 1 208 ? -8.179 1.204 -7.900 1.00 79.38 208 PRO A C 1
ATOM 1603 O O . PRO A 1 208 ? -8.274 1.827 -6.860 1.00 79.38 208 PRO A O 1
ATOM 1606 N N . ARG A 1 209 ? -7.021 0.646 -8.274 1.00 80.00 209 ARG A N 1
ATOM 1607 C CA . ARG A 1 209 ? -5.761 0.731 -7.506 1.00 80.00 209 ARG A CA 1
ATOM 1608 C C . ARG A 1 209 ? -4.714 1.657 -8.136 1.00 80.00 209 ARG A C 1
ATOM 1610 O O . ARG A 1 209 ? -3.663 1.886 -7.556 1.00 80.00 209 ARG A O 1
ATOM 1617 N N . GLN A 1 210 ? -5.000 2.219 -9.310 1.00 77.06 210 GLN A N 1
ATOM 1618 C CA . GLN A 1 210 ? -4.056 3.039 -10.079 1.00 77.06 210 GLN A CA 1
ATOM 1619 C C . GLN A 1 210 ? -4.170 4.522 -9.722 1.00 77.06 210 GLN A C 1
ATOM 1621 O O . GLN A 1 210 ? -4.365 5.386 -10.576 1.00 77.06 210 GLN A O 1
ATOM 1626 N N . TYR A 1 211 ? -4.080 4.820 -8.434 1.00 68.44 211 TYR A N 1
ATOM 1627 C CA . TYR A 1 211 ? -3.938 6.179 -7.942 1.00 68.44 211 TYR A CA 1
ATOM 1628 C C . TYR A 1 211 ? -2.896 6.174 -6.832 1.00 68.44 211 TYR A C 1
ATOM 1630 O O . TYR A 1 211 ? -2.879 5.290 -5.982 1.00 68.44 211 TYR A O 1
ATOM 1638 N N . ASN A 1 212 ? -2.032 7.181 -6.819 1.00 64.81 212 ASN A N 1
ATOM 1639 C CA . ASN A 1 212 ? -1.188 7.461 -5.671 1.00 64.81 212 ASN A CA 1
ATOM 1640 C C . ASN A 1 212 ? -1.593 8.842 -5.168 1.00 64.81 212 ASN A C 1
ATOM 1642 O O . ASN A 1 212 ? -1.374 9.838 -5.854 1.00 64.81 212 ASN A O 1
ATOM 1646 N N . ALA A 1 213 ? -2.235 8.892 -4.000 1.00 53.97 213 ALA A N 1
ATOM 1647 C CA . ALA A 1 213 ? -2.778 10.136 -3.459 1.00 53.97 213 ALA A CA 1
ATOM 1648 C C . ALA A 1 213 ? -1.707 11.220 -3.273 1.00 53.97 213 ALA A C 1
ATOM 1650 O O . ALA A 1 213 ? -2.019 12.399 -3.372 1.00 53.97 213 ALA A O 1
ATOM 1651 N N . ARG A 1 214 ? -0.442 10.823 -3.091 1.00 60.28 214 ARG A N 1
ATOM 1652 C CA . ARG A 1 214 ? 0.683 11.745 -2.934 1.00 60.28 214 ARG A CA 1
ATOM 1653 C C . ARG A 1 214 ? 1.197 12.322 -4.254 1.00 60.28 214 ARG A C 1
ATOM 1655 O O . ARG A 1 214 ? 1.881 13.329 -4.234 1.00 60.28 214 ARG A O 1
ATOM 1662 N N . LEU A 1 215 ? 0.859 11.718 -5.398 1.00 51.88 215 LEU A N 1
ATOM 1663 C CA . LEU A 1 215 ? 1.093 12.337 -6.711 1.00 51.88 215 LEU A CA 1
ATOM 1664 C C . LEU A 1 215 ? 0.071 13.445 -7.023 1.00 51.88 215 LEU A C 1
ATOM 1666 O O . LEU A 1 215 ? 0.215 14.126 -8.035 1.00 51.88 215 LEU A O 1
ATOM 1670 N N . MET A 1 216 ? -0.977 13.586 -6.204 1.00 45.31 216 MET A N 1
ATOM 1671 C CA . MET A 1 216 ? -2.013 14.614 -6.350 1.00 45.31 216 MET A CA 1
ATOM 1672 C C . MET A 1 216 ? -1.830 15.802 -5.388 1.00 45.31 216 MET A C 1
ATOM 1674 O O . MET A 1 216 ? -2.641 16.726 -5.447 1.00 45.31 216 MET A O 1
ATOM 1678 N N . ASP A 1 217 ? -0.809 15.761 -4.525 1.00 38.66 217 ASP A N 1
ATOM 1679 C CA . ASP A 1 217 ? -0.425 16.809 -3.561 1.00 38.66 217 ASP A CA 1
ATOM 1680 C C . ASP A 1 217 ? 0.804 17.577 -4.082 1.00 38.66 217 ASP A C 1
ATOM 1682 O O . ASP A 1 217 ? 0.809 18.828 -4.023 1.00 38.66 217 ASP A O 1
#